Protein AF-A0A8D8I9P0-F1 (afdb_monomer)

Structure (mmCIF, N/CA/C/O backbone):
data_AF-A0A8D8I9P0-F1
#
_entry.id   AF-A0A8D8I9P0-F1
#
loop_
_atom_site.group_PDB
_atom_site.id
_atom_site.type_symbol
_atom_site.label_atom_id
_atom_site.label_alt_id
_atom_site.label_comp_id
_atom_site.label_asym_id
_atom_site.label_entity_id
_atom_site.label_seq_id
_atom_site.pdbx_PDB_ins_code
_atom_site.Cartn_x
_atom_site.Cartn_y
_atom_site.Cartn_z
_atom_site.occupancy
_atom_site.B_iso_or_equiv
_atom_site.auth_seq_id
_atom_site.auth_comp_id
_atom_site.auth_asym_id
_atom_site.auth_atom_id
_atom_site.pdbx_PDB_model_num
ATOM 1 N N . MET A 1 1 ? 37.262 -25.594 -82.444 1.00 41.00 1 MET A N 1
ATOM 2 C CA . MET A 1 1 ? 36.959 -24.166 -82.203 1.00 41.00 1 MET A CA 1
ATOM 3 C C . MET A 1 1 ? 35.601 -24.079 -81.522 1.00 41.00 1 MET A C 1
ATOM 5 O O . MET A 1 1 ? 34.591 -24.275 -82.182 1.00 41.00 1 MET A O 1
ATOM 9 N N . ALA A 1 2 ? 35.575 -23.908 -80.198 1.00 40.94 2 ALA A N 1
ATOM 10 C CA . ALA A 1 2 ? 34.342 -23.867 -79.410 1.00 40.94 2 ALA A CA 1
ATOM 11 C C . ALA A 1 2 ? 34.027 -22.416 -79.014 1.00 40.94 2 ALA A C 1
ATOM 13 O O . ALA A 1 2 ? 34.882 -21.698 -78.500 1.00 40.94 2 ALA A O 1
ATOM 14 N N . SER A 1 3 ? 32.807 -21.989 -79.330 1.00 43.25 3 SER A N 1
ATOM 15 C CA . SER A 1 3 ? 32.329 -20.606 -79.298 1.00 43.25 3 SER A CA 1
ATOM 16 C C . SER A 1 3 ? 32.133 -20.073 -77.869 1.00 43.25 3 SER A C 1
ATOM 18 O O . SER A 1 3 ? 31.431 -20.678 -77.057 1.00 43.25 3 SER A O 1
ATOM 20 N N . LYS A 1 4 ? 32.741 -18.917 -77.567 1.00 45.78 4 LYS A N 1
ATOM 21 C CA . LYS A 1 4 ? 32.579 -18.149 -76.318 1.00 45.78 4 LYS A CA 1
ATOM 22 C C . LYS A 1 4 ? 31.192 -17.485 -76.310 1.00 45.78 4 LYS A C 1
ATOM 24 O O . LYS A 1 4 ? 30.931 -16.604 -77.126 1.00 45.78 4 LYS A O 1
ATOM 29 N N . ARG A 1 5 ? 30.304 -17.861 -75.382 1.00 51.12 5 ARG A N 1
ATOM 30 C CA . ARG A 1 5 ? 29.016 -17.166 -75.176 1.00 51.12 5 ARG A CA 1
ATOM 31 C C . ARG A 1 5 ? 29.242 -15.828 -74.453 1.00 51.12 5 ARG A C 1
ATOM 33 O O . ARG A 1 5 ? 29.923 -15.787 -73.432 1.00 51.12 5 ARG A O 1
ATOM 40 N N . LYS A 1 6 ? 28.679 -14.741 -74.998 1.00 53.22 6 LYS A N 1
ATOM 41 C CA . LYS A 1 6 ? 28.676 -13.387 -74.410 1.00 53.22 6 LYS A CA 1
ATOM 42 C C . LYS A 1 6 ? 27.717 -13.312 -73.205 1.00 53.22 6 LYS A C 1
ATOM 44 O O . LYS A 1 6 ? 26.631 -13.884 -73.290 1.00 53.22 6 LYS A O 1
ATOM 49 N N . PRO A 1 7 ? 28.058 -12.587 -72.125 1.00 54.19 7 PRO A N 1
ATOM 50 C CA . PRO A 1 7 ? 27.133 -12.330 -71.026 1.00 54.19 7 PRO A CA 1
ATOM 51 C C . PRO A 1 7 ? 26.066 -11.293 -71.412 1.00 54.19 7 PRO A C 1
ATOM 53 O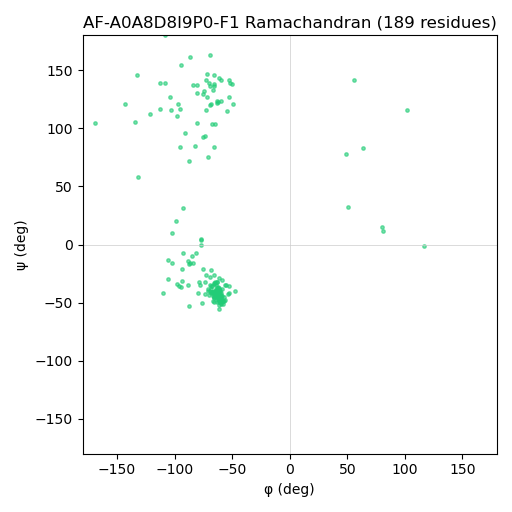 O . PRO A 1 7 ? 26.372 -10.227 -71.946 1.00 54.19 7 PRO A O 1
ATOM 56 N N . ILE A 1 8 ? 24.809 -11.629 -71.115 1.00 52.66 8 ILE A N 1
ATOM 57 C CA . ILE A 1 8 ? 23.610 -10.797 -71.265 1.00 52.66 8 ILE A CA 1
ATOM 58 C C . ILE A 1 8 ? 23.343 -10.143 -69.907 1.00 52.66 8 ILE A C 1
ATOM 60 O O . ILE A 1 8 ? 22.597 -10.690 -69.105 1.00 52.66 8 ILE A O 1
ATOM 64 N N . HIS A 1 9 ? 24.001 -9.021 -69.609 1.00 47.12 9 HIS A N 1
ATOM 65 C CA . HIS A 1 9 ? 23.440 -7.988 -68.730 1.00 47.12 9 HIS A CA 1
ATOM 66 C C . HIS A 1 9 ? 24.304 -6.722 -68.790 1.00 47.12 9 HIS A C 1
ATOM 68 O O . HIS A 1 9 ? 25.374 -6.646 -68.190 1.00 47.12 9 HIS A O 1
ATOM 74 N N . THR A 1 10 ? 23.821 -5.703 -69.491 1.00 41.91 10 THR A N 1
ATOM 75 C CA . THR A 1 10 ? 24.328 -4.332 -69.385 1.00 41.91 10 THR A CA 1
ATOM 76 C C . THR A 1 10 ? 23.377 -3.605 -68.440 1.00 41.91 10 THR A C 1
ATOM 78 O O . THR A 1 10 ? 22.210 -3.436 -68.773 1.00 41.91 10 THR A O 1
ATOM 81 N N . GLN A 1 11 ? 23.819 -3.254 -67.229 1.00 47.12 11 GLN A N 1
ATOM 82 C CA . GLN A 1 11 ? 23.067 -2.344 -66.355 1.00 47.12 11 GLN A CA 1
ATOM 83 C C . GLN A 1 11 ? 23.595 -0.920 -66.548 1.00 47.12 11 GLN A C 1
ATOM 85 O O . GLN A 1 11 ? 24.767 -0.685 -66.247 1.00 47.12 11 GLN A O 1
ATOM 90 N N . PRO A 1 12 ? 22.778 0.028 -67.034 1.00 43.75 12 PRO A N 1
ATOM 91 C CA . PRO A 1 12 ? 23.095 1.442 -66.950 1.00 43.75 12 PRO A CA 1
ATOM 92 C C . PRO A 1 12 ? 22.657 1.981 -65.575 1.00 43.75 12 PRO A C 1
ATOM 94 O O . PRO A 1 12 ? 21.571 1.670 -65.099 1.00 43.75 12 PRO A O 1
ATOM 97 N N . ASN A 1 13 ? 23.503 2.809 -64.958 1.00 44.22 13 ASN A N 1
ATOM 98 C CA . ASN A 1 13 ? 23.244 3.589 -63.738 1.00 44.22 13 ASN A CA 1
ATOM 99 C C . ASN A 1 13 ? 22.961 2.813 -62.438 1.00 44.22 13 ASN A C 1
ATOM 101 O O . ASN A 1 13 ? 21.831 2.722 -61.964 1.00 44.22 13 ASN A O 1
ATOM 105 N N . ALA A 1 14 ? 24.031 2.381 -61.766 1.00 42.38 14 ALA A N 1
ATOM 106 C CA . ALA A 1 14 ? 23.978 2.056 -60.343 1.00 42.38 14 ALA A CA 1
ATOM 107 C C . ALA A 1 14 ? 24.080 3.343 -59.498 1.00 42.38 14 ALA A C 1
ATOM 109 O O . ALA A 1 14 ? 25.156 3.916 -59.341 1.00 42.38 14 ALA A O 1
ATOM 110 N N . SER A 1 15 ? 22.956 3.790 -58.937 1.00 50.47 15 SER A N 1
ATOM 111 C CA . SER A 1 15 ? 22.908 4.739 -57.817 1.00 50.47 15 SER A CA 1
ATOM 112 C C . SER A 1 15 ? 23.607 4.150 -56.577 1.00 50.47 15 SER A C 1
ATOM 114 O O . SER A 1 15 ? 23.483 2.941 -56.338 1.00 50.47 15 SER A O 1
ATOM 116 N N . PRO A 1 16 ? 24.322 4.950 -55.763 1.00 47.09 16 PRO A N 1
ATOM 117 C CA . PRO A 1 16 ? 25.101 4.423 -54.651 1.00 47.09 16 PRO A CA 1
ATOM 118 C C . PRO A 1 16 ? 24.158 3.895 -53.565 1.00 47.09 16 PRO A C 1
ATOM 120 O O . PRO A 1 16 ? 23.325 4.621 -53.027 1.00 47.09 16 PRO A O 1
ATOM 123 N N . ARG A 1 17 ? 24.271 2.600 -53.254 1.00 49.03 17 ARG A N 1
ATOM 124 C CA . ARG A 1 17 ? 23.554 1.983 -52.132 1.00 49.03 17 ARG A CA 1
ATOM 125 C C . ARG A 1 17 ? 24.078 2.586 -50.820 1.00 49.03 17 ARG A C 1
ATOM 127 O O . ARG A 1 17 ? 25.297 2.714 -50.686 1.00 49.03 17 ARG A O 1
ATOM 134 N N . PRO A 1 18 ? 23.215 2.930 -49.849 1.00 49.31 18 PRO A N 1
ATOM 135 C CA . PRO A 1 18 ? 23.671 3.448 -48.567 1.00 49.31 18 PRO A CA 1
ATOM 136 C C . PRO A 1 18 ? 24.490 2.374 -47.845 1.00 49.31 18 PRO A C 1
ATOM 138 O O . PRO A 1 18 ? 24.035 1.249 -47.633 1.00 49.31 18 PRO A O 1
ATOM 141 N N . ASN A 1 19 ? 25.724 2.736 -47.502 1.00 50.91 19 ASN A N 1
ATOM 142 C CA . ASN A 1 19 ? 26.636 1.922 -46.714 1.00 50.91 19 ASN A CA 1
ATOM 143 C C . ASN A 1 19 ? 26.046 1.752 -45.305 1.00 50.91 19 ASN A C 1
ATOM 145 O O . ASN A 1 19 ? 26.055 2.688 -44.505 1.00 50.91 19 ASN A O 1
ATOM 149 N N . MET A 1 20 ? 25.474 0.584 -45.009 1.00 52.34 20 MET A N 1
ATOM 150 C CA . MET A 1 20 ? 24.969 0.286 -43.671 1.00 52.34 20 MET A CA 1
ATOM 151 C C . MET A 1 20 ? 26.152 -0.012 -42.742 1.00 52.34 20 MET A C 1
ATOM 153 O O . MET A 1 20 ? 26.606 -1.150 -42.635 1.00 52.34 20 MET A O 1
ATOM 157 N N . ASN A 1 21 ? 26.647 1.029 -42.066 1.00 51.25 21 ASN A N 1
ATOM 158 C CA . ASN A 1 21 ? 27.639 0.935 -40.993 1.00 51.25 21 ASN A CA 1
ATOM 159 C C . ASN A 1 21 ? 27.041 0.206 -39.776 1.00 51.25 21 ASN A C 1
ATOM 161 O O . ASN A 1 21 ? 26.587 0.828 -38.819 1.00 51.25 21 ASN A O 1
ATOM 165 N N . PHE A 1 22 ? 27.061 -1.127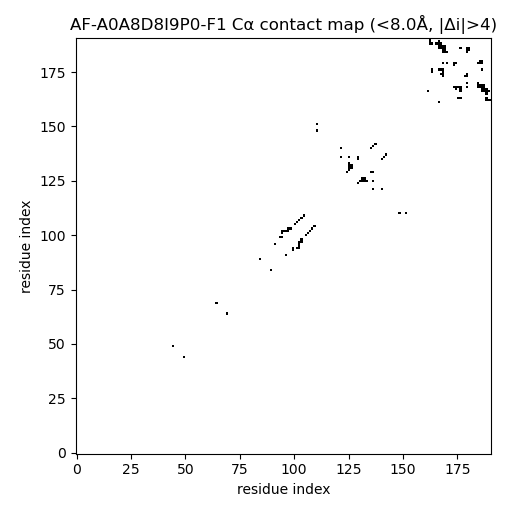 -39.793 1.00 56.97 22 PHE A N 1
ATOM 166 C CA . PHE A 1 22 ? 26.635 -1.964 -38.662 1.00 56.97 22 PHE A CA 1
ATOM 167 C C . PHE A 1 22 ? 27.665 -2.053 -37.518 1.00 56.97 22 PHE A C 1
ATOM 169 O O . PHE A 1 22 ? 27.448 -2.781 -36.551 1.00 56.97 22 PHE A O 1
ATOM 176 N N . ARG A 1 23 ? 28.778 -1.311 -37.586 1.00 52.50 23 ARG A N 1
ATOM 177 C CA . ARG A 1 23 ? 29.755 -1.192 -36.494 1.00 52.50 23 ARG A CA 1
ATOM 178 C C . ARG A 1 23 ? 30.317 0.229 -36.416 1.00 52.50 23 ARG A C 1
ATOM 180 O O . ARG A 1 23 ? 30.925 0.675 -37.388 1.00 52.50 23 ARG A O 1
ATOM 187 N N . PRO A 1 24 ? 30.170 0.935 -35.283 1.00 45.03 24 PRO A N 1
ATOM 188 C CA . PRO A 1 24 ? 30.911 2.164 -35.048 1.00 45.03 24 PRO A CA 1
ATOM 189 C C . PRO A 1 24 ? 32.401 1.831 -34.867 1.00 45.03 24 PRO A C 1
ATOM 191 O O . PRO A 1 24 ? 32.752 1.059 -33.981 1.00 45.03 24 PRO A O 1
ATOM 194 N N . GLY A 1 25 ? 33.247 2.402 -35.729 1.00 54.47 25 GLY A N 1
ATOM 195 C CA . GLY A 1 25 ? 34.659 2.723 -35.481 1.00 54.47 25 GLY A CA 1
ATOM 196 C C . GLY A 1 25 ? 35.553 1.634 -34.882 1.00 54.47 25 GLY A C 1
ATOM 197 O O . GLY A 1 25 ? 35.923 1.724 -33.717 1.00 54.47 25 GLY A O 1
ATOM 198 N N . MET A 1 26 ? 35.995 0.677 -35.701 1.00 48.19 26 MET A N 1
ATOM 199 C CA . MET A 1 26 ? 37.228 -0.071 -35.435 1.00 48.19 26 MET A CA 1
ATOM 200 C C . MET A 1 26 ? 38.230 0.316 -36.525 1.00 48.19 26 MET A C 1
ATOM 202 O O . MET A 1 26 ? 37.970 0.111 -37.707 1.00 48.19 26 MET A O 1
ATOM 206 N N . ASN A 1 27 ? 39.334 0.943 -36.132 1.00 48.47 27 ASN A N 1
ATOM 207 C CA . ASN A 1 27 ? 40.347 1.474 -37.041 1.00 48.47 27 ASN A CA 1
ATOM 208 C C . ASN A 1 27 ? 41.063 0.309 -37.750 1.00 48.47 27 ASN A C 1
ATOM 210 O O . ASN A 1 27 ? 41.888 -0.385 -37.160 1.00 48.47 27 ASN A O 1
ATOM 214 N N . ASP A 1 28 ? 40.714 0.087 -39.017 1.00 52.94 28 ASP A N 1
ATOM 215 C CA . ASP A 1 28 ? 41.026 -1.124 -39.794 1.00 52.94 28 ASP A CA 1
ATOM 216 C C . ASP A 1 28 ? 42.484 -1.205 -40.304 1.00 52.94 28 ASP A C 1
ATOM 218 O O . ASP A 1 28 ? 42.861 -2.131 -41.021 1.00 52.94 28 ASP A O 1
ATOM 222 N N . THR A 1 29 ? 43.343 -0.248 -39.939 1.00 50.59 29 THR A N 1
ATOM 223 C CA . THR A 1 29 ? 44.758 -0.232 -40.351 1.00 50.59 29 THR A CA 1
ATOM 224 C C . THR A 1 29 ? 45.680 -1.013 -39.415 1.00 50.59 29 THR A C 1
ATOM 226 O O . THR A 1 29 ? 46.764 -1.404 -39.841 1.00 50.59 29 THR A O 1
ATOM 229 N N . THR A 1 30 ? 45.250 -1.330 -38.189 1.00 50.38 30 THR A N 1
ATOM 230 C CA . THR A 1 30 ? 46.060 -2.106 -37.225 1.00 50.38 30 THR A CA 1
ATOM 231 C C . THR A 1 30 ? 45.627 -3.572 -37.113 1.00 50.38 30 THR A C 1
ATOM 233 O O . THR A 1 30 ? 46.384 -4.401 -36.621 1.00 50.38 30 THR A O 1
ATOM 236 N N . ALA A 1 31 ? 44.431 -3.930 -37.594 1.00 50.25 31 ALA A N 1
ATOM 237 C CA . ALA A 1 31 ? 43.855 -5.265 -37.393 1.00 50.25 31 ALA A CA 1
ATOM 238 C C . ALA A 1 31 ? 44.328 -6.322 -38.410 1.00 50.25 31 ALA A C 1
ATOM 240 O O . ALA A 1 31 ? 44.145 -7.519 -38.190 1.00 50.25 31 ALA A O 1
ATOM 241 N N . ARG A 1 32 ? 44.930 -5.909 -39.534 1.00 51.09 32 ARG A N 1
ATOM 242 C CA . ARG A 1 32 ? 45.250 -6.825 -40.643 1.00 51.09 32 ARG A CA 1
ATOM 243 C C . ARG A 1 32 ? 46.661 -7.435 -40.582 1.00 51.09 32 ARG A C 1
ATOM 245 O O . ARG A 1 32 ? 46.953 -8.329 -41.371 1.00 51.09 32 ARG A O 1
ATOM 252 N N . ALA A 1 33 ? 47.521 -6.995 -39.660 1.00 51.56 33 ALA A N 1
ATOM 253 C CA . ALA A 1 33 ? 48.912 -7.460 -39.581 1.00 51.56 33 ALA A CA 1
ATOM 254 C C . ALA A 1 33 ? 49.127 -8.724 -38.717 1.00 51.56 33 ALA A C 1
ATOM 256 O O . ALA A 1 33 ? 50.152 -9.379 -38.864 1.00 51.56 33 ALA A O 1
ATOM 257 N N . GLU A 1 34 ? 48.156 -9.134 -37.893 1.00 50.03 34 GLU A N 1
ATOM 258 C CA . GLU A 1 34 ? 48.260 -10.334 -37.042 1.00 50.03 34 GLU A CA 1
ATOM 259 C C . GLU A 1 34 ? 47.016 -11.229 -37.155 1.00 50.03 34 GLU A C 1
ATOM 261 O O . GLU A 1 34 ? 46.329 -11.546 -36.189 1.00 50.03 34 GLU A O 1
ATOM 266 N N . ALA A 1 35 ? 46.702 -11.685 -38.366 1.00 55.50 35 ALA A N 1
ATOM 267 C CA . ALA A 1 35 ? 45.715 -12.748 -38.551 1.00 55.50 35 ALA A CA 1
ATOM 268 C C . ALA A 1 35 ? 46.387 -14.132 -38.448 1.00 55.50 35 ALA A C 1
ATOM 270 O O . ALA A 1 35 ? 46.534 -14.845 -39.442 1.00 55.50 35 ALA A O 1
ATOM 271 N N . LYS A 1 36 ? 46.790 -14.525 -37.233 1.00 53.22 36 LYS A N 1
ATOM 272 C CA . LYS A 1 36 ? 47.126 -15.917 -36.888 1.00 53.22 36 LYS A CA 1
ATOM 273 C C . LYS A 1 36 ? 46.470 -16.287 -35.552 1.00 53.22 36 LYS A C 1
ATOM 275 O O . LYS A 1 36 ? 46.953 -15.909 -34.499 1.00 53.22 36 LYS A O 1
ATOM 280 N N . GLY A 1 37 ? 45.401 -17.085 -35.617 1.00 61.69 37 GLY A N 1
ATOM 281 C CA . GLY A 1 37 ? 44.901 -17.865 -34.477 1.00 61.69 37 GLY A CA 1
ATOM 282 C C . GLY A 1 37 ? 43.675 -17.303 -33.748 1.00 61.69 37 GLY A C 1
ATOM 283 O O . GLY A 1 37 ? 43.751 -16.282 -33.085 1.00 61.69 37 GLY A O 1
ATOM 284 N N . THR A 1 38 ? 42.578 -18.072 -33.821 1.00 62.59 38 THR A N 1
ATOM 285 C CA . THR A 1 38 ? 41.336 -18.032 -33.011 1.00 62.59 38 THR A CA 1
ATOM 286 C C . THR A 1 38 ? 40.548 -16.715 -32.942 1.00 62.59 38 THR A C 1
ATOM 288 O O . THR A 1 38 ? 41.079 -15.616 -32.901 1.00 62.59 38 THR A O 1
ATOM 291 N N . ARG A 1 39 ? 39.212 -16.833 -32.954 1.00 66.50 39 ARG A N 1
ATOM 292 C CA . ARG A 1 39 ? 38.289 -15.691 -32.835 1.00 66.50 39 ARG A CA 1
ATOM 293 C C . ARG A 1 39 ? 38.651 -14.864 -31.588 1.00 66.50 39 ARG A C 1
ATOM 295 O O . ARG A 1 39 ? 38.958 -15.490 -30.574 1.00 66.50 39 ARG A O 1
ATOM 302 N N . PRO A 1 40 ? 38.573 -13.517 -31.629 1.00 64.69 40 PRO A N 1
ATOM 303 C CA . PRO A 1 40 ? 38.817 -12.683 -30.456 1.00 64.69 40 PRO A CA 1
ATOM 304 C C . PRO A 1 40 ? 38.007 -13.219 -29.274 1.00 64.69 40 PRO A C 1
ATOM 306 O O . PRO A 1 40 ? 36.786 -13.365 -29.379 1.00 64.69 40 PRO A O 1
ATOM 309 N N . THR A 1 41 ? 38.683 -13.584 -28.185 1.00 63.47 41 THR A N 1
ATOM 310 C CA . THR A 1 41 ? 38.021 -14.016 -26.953 1.00 63.47 41 THR A CA 1
ATOM 311 C C . THR A 1 41 ? 37.138 -12.881 -26.450 1.00 63.47 41 THR A C 1
ATOM 313 O O . THR A 1 41 ? 37.517 -11.714 -26.561 1.00 63.47 41 THR A O 1
ATOM 316 N N . ALA A 1 42 ? 35.956 -13.211 -25.920 1.00 67.44 42 ALA A N 1
ATOM 317 C CA . ALA A 1 42 ? 35.085 -12.215 -25.305 1.00 67.44 42 ALA A CA 1
ATOM 318 C C . ALA A 1 42 ? 35.890 -11.380 -24.296 1.00 67.44 42 ALA A C 1
ATOM 320 O O . ALA A 1 42 ? 36.721 -11.926 -23.566 1.00 67.44 42 ALA A O 1
ATOM 321 N N . THR A 1 43 ? 35.674 -10.062 -24.287 1.00 72.88 43 THR A N 1
ATOM 322 C CA . THR A 1 43 ? 36.292 -9.168 -23.301 1.00 72.88 43 THR A CA 1
ATOM 323 C C . THR A 1 43 ? 36.029 -9.719 -21.900 1.00 72.88 43 THR A C 1
ATOM 325 O O . THR A 1 43 ? 34.916 -10.200 -21.666 1.00 72.88 43 THR A O 1
ATOM 328 N N . PRO A 1 44 ? 37.008 -9.685 -20.977 1.00 74.19 44 PRO A N 1
ATOM 329 C CA . PRO A 1 44 ? 36.829 -10.246 -19.644 1.00 74.19 44 PRO A CA 1
ATOM 330 C C . PRO A 1 44 ? 35.591 -9.621 -18.998 1.00 74.19 44 PRO A C 1
ATOM 332 O O . PRO A 1 44 ? 35.550 -8.411 -18.778 1.00 74.19 44 PRO A O 1
ATOM 335 N N . THR A 1 45 ? 34.566 -10.441 -18.748 1.00 75.19 45 THR A N 1
ATOM 336 C CA . THR A 1 45 ? 33.329 -9.994 -18.100 1.00 75.19 45 THR A CA 1
ATOM 337 C C . THR A 1 45 ? 33.678 -9.434 -16.735 1.00 75.19 45 THR A C 1
ATOM 339 O O . THR A 1 45 ? 34.306 -10.115 -15.917 1.00 75.19 45 THR A O 1
ATOM 342 N N . SER A 1 46 ? 33.291 -8.186 -16.495 1.00 86.44 46 SER A N 1
ATOM 343 C CA . SER A 1 46 ? 33.604 -7.511 -15.241 1.00 86.44 46 SER A CA 1
ATOM 344 C C . SER A 1 46 ? 32.877 -8.196 -14.082 1.00 86.44 46 SER A C 1
ATOM 346 O O . SER A 1 46 ? 31.730 -8.619 -14.224 1.00 86.44 46 SER A O 1
ATOM 348 N N . ILE A 1 47 ? 33.492 -8.247 -12.895 1.00 88.00 47 ILE A N 1
ATOM 349 C CA . ILE A 1 47 ? 32.857 -8.787 -11.674 1.00 88.00 47 ILE A CA 1
ATOM 350 C C . ILE A 1 47 ? 31.497 -8.111 -11.426 1.00 88.00 47 ILE A C 1
ATOM 352 O O . ILE A 1 47 ? 30.537 -8.761 -11.015 1.00 88.00 47 ILE A O 1
ATOM 356 N N . ARG A 1 48 ? 31.386 -6.813 -11.747 1.00 85.19 48 ARG A N 1
ATOM 357 C CA . ARG A 1 48 ? 30.125 -6.063 -11.658 1.00 85.19 48 ARG A CA 1
ATOM 358 C C . ARG A 1 48 ? 29.045 -6.617 -12.588 1.00 85.19 48 ARG A C 1
ATOM 360 O O . ARG A 1 48 ? 27.898 -6.699 -12.170 1.00 85.19 48 ARG A O 1
ATOM 367 N N . GLU A 1 49 ? 29.400 -7.015 -13.807 1.00 85.94 49 GLU A N 1
ATOM 368 C CA . GLU A 1 49 ? 28.461 -7.577 -14.789 1.00 85.94 49 GLU A CA 1
ATOM 369 C C . GLU A 1 49 ? 27.991 -8.975 -14.383 1.00 85.94 49 GLU A C 1
ATOM 371 O O . GLU A 1 49 ? 26.816 -9.305 -14.525 1.00 85.94 49 GLU A O 1
ATOM 376 N N . VAL A 1 50 ? 28.881 -9.789 -13.816 1.00 89.12 50 VAL A N 1
ATOM 377 C CA . VAL A 1 50 ? 28.508 -11.114 -13.301 1.00 89.12 50 VAL A CA 1
ATOM 378 C C . VAL A 1 50 ? 27.531 -10.979 -12.129 1.00 89.12 50 VAL A C 1
ATOM 380 O O . VAL A 1 50 ? 26.501 -11.655 -12.101 1.00 89.12 50 VAL A O 1
ATOM 383 N N . LEU A 1 51 ? 27.807 -10.067 -11.192 1.00 89.50 51 LEU A N 1
ATOM 384 C CA . LEU A 1 51 ? 26.923 -9.807 -10.053 1.00 89.50 51 LEU A CA 1
ATOM 385 C C . LEU A 1 51 ? 25.558 -9.266 -10.494 1.00 89.50 51 LEU A C 1
ATOM 387 O O . LEU A 1 51 ? 24.533 -9.735 -9.997 1.00 89.50 51 LEU A O 1
ATOM 391 N N . THR A 1 52 ? 25.507 -8.325 -11.442 1.00 89.44 52 THR A N 1
ATOM 392 C CA . THR A 1 52 ? 24.224 -7.808 -11.944 1.00 89.44 52 THR A CA 1
ATOM 393 C C . THR A 1 52 ? 23.427 -8.886 -12.670 1.00 89.44 52 THR A C 1
ATOM 395 O O . THR A 1 52 ? 22.225 -9.002 -12.432 1.00 89.44 52 THR A O 1
ATOM 398 N N . MET A 1 53 ? 24.070 -9.730 -13.481 1.00 88.75 53 MET A N 1
ATOM 399 C CA . MET A 1 53 ? 23.405 -10.860 -14.139 1.00 88.75 53 MET A CA 1
ATOM 400 C C . MET A 1 53 ? 22.861 -11.877 -13.130 1.00 88.75 53 MET A C 1
ATOM 402 O O . MET A 1 53 ? 21.742 -12.367 -13.302 1.00 88.75 53 MET A O 1
ATOM 406 N N . MET A 1 54 ? 23.595 -12.147 -12.045 1.00 90.38 54 MET A N 1
ATOM 407 C CA . MET A 1 54 ? 23.130 -13.023 -10.966 1.00 90.38 54 MET A CA 1
ATOM 408 C C . MET A 1 54 ? 21.884 -12.452 -10.275 1.00 90.38 54 MET A C 1
ATOM 410 O O . MET A 1 54 ? 20.886 -13.158 -10.115 1.00 90.38 54 MET A O 1
ATOM 414 N N . VAL A 1 55 ? 21.901 -11.162 -9.924 1.00 92.75 55 VAL A N 1
ATOM 415 C CA . VAL A 1 55 ? 20.751 -10.479 -9.306 1.00 92.75 55 VAL A CA 1
ATOM 416 C C . VAL A 1 55 ? 19.544 -10.483 -10.244 1.00 92.75 55 VAL A C 1
ATOM 418 O O . VAL A 1 55 ? 18.444 -10.846 -9.828 1.00 92.75 55 VAL A O 1
ATOM 421 N N . LEU A 1 56 ? 19.734 -10.151 -11.524 1.00 89.81 56 LEU A N 1
ATOM 422 C CA . LEU A 1 56 ? 18.659 -10.168 -12.519 1.00 89.81 56 LEU A CA 1
ATOM 423 C C . LEU A 1 56 ? 18.068 -11.567 -12.703 1.00 89.81 56 LEU A C 1
ATOM 425 O O . LEU A 1 56 ? 16.853 -11.694 -12.850 1.00 89.81 56 LEU A O 1
ATOM 429 N N . HIS A 1 57 ? 18.892 -12.616 -12.653 1.00 89.31 57 HIS A N 1
ATOM 430 C CA . HIS A 1 57 ? 18.418 -13.994 -12.729 1.00 89.31 57 HIS A CA 1
ATOM 431 C C . HIS A 1 57 ? 17.512 -14.349 -11.543 1.00 89.31 57 HIS A C 1
ATOM 433 O O . HIS A 1 57 ? 16.425 -14.898 -11.741 1.00 89.31 57 HIS A O 1
ATOM 439 N N . VAL A 1 58 ? 17.913 -13.983 -10.322 1.00 89.38 58 VAL A N 1
ATOM 440 C CA . VAL A 1 58 ? 17.103 -14.201 -9.112 1.00 89.38 58 VAL A CA 1
ATOM 441 C C . VAL A 1 58 ? 15.798 -13.408 -9.181 1.00 89.38 58 VAL A C 1
ATOM 443 O O . VAL A 1 58 ? 14.723 -13.985 -9.021 1.00 89.38 58 VAL A O 1
ATOM 446 N N . CYS A 1 59 ? 15.865 -12.11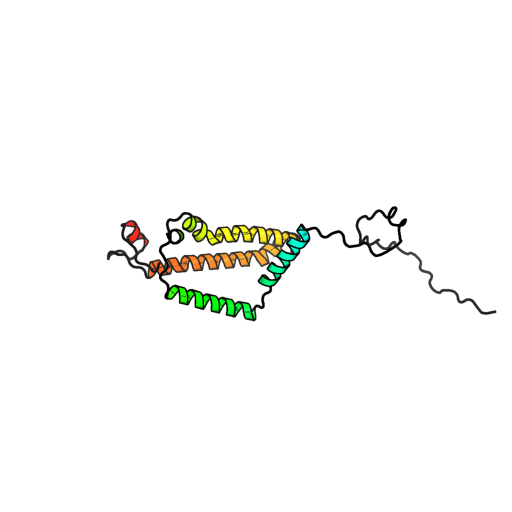5 -9.506 1.00 87.62 59 CYS A N 1
ATOM 447 C CA . CYS A 1 59 ? 14.681 -11.270 -9.664 1.00 87.62 59 CYS A CA 1
ATOM 448 C C . CYS A 1 59 ? 13.723 -11.829 -10.722 1.00 87.62 59 CYS A C 1
ATOM 450 O O . CYS A 1 59 ? 12.522 -11.927 -10.475 1.00 87.62 59 CYS A O 1
ATOM 452 N N . LYS A 1 60 ? 14.243 -12.262 -11.878 1.00 87.19 60 LYS A N 1
ATOM 453 C CA . LYS A 1 60 ? 13.446 -12.891 -12.937 1.00 87.19 60 LYS A CA 1
ATOM 454 C C . LYS A 1 60 ? 12.765 -14.159 -12.421 1.00 87.19 60 LYS A C 1
ATOM 456 O O . LYS A 1 60 ? 11.571 -14.336 -12.639 1.00 87.19 60 LYS A O 1
ATOM 461 N N . LYS A 1 61 ? 13.484 -15.017 -11.701 1.00 85.81 61 LYS A N 1
ATOM 462 C CA . LYS A 1 61 ? 12.926 -16.259 -11.152 1.00 85.81 61 LYS A CA 1
ATOM 463 C C . LYS A 1 61 ? 11.799 -16.004 -10.143 1.00 85.81 61 LYS A C 1
ATOM 465 O O . LYS A 1 61 ? 10.821 -16.741 -10.139 1.00 85.81 61 LYS A O 1
ATOM 470 N N . ILE A 1 62 ? 11.912 -14.952 -9.331 1.00 84.12 62 ILE A N 1
ATOM 471 C CA . ILE A 1 62 ? 10.874 -14.556 -8.366 1.00 84.12 62 ILE A CA 1
ATOM 472 C C . ILE A 1 62 ? 9.664 -13.924 -9.077 1.00 84.12 62 ILE A C 1
ATOM 474 O O . ILE A 1 62 ? 8.518 -14.225 -8.743 1.00 84.12 62 ILE A O 1
ATOM 478 N N . ILE A 1 63 ? 9.899 -13.054 -10.065 1.00 82.50 63 ILE A N 1
ATOM 479 C CA . ILE A 1 63 ? 8.834 -12.330 -10.778 1.00 82.50 63 ILE A CA 1
ATOM 480 C C . ILE A 1 63 ? 8.019 -13.269 -11.676 1.00 82.50 63 ILE A C 1
ATOM 482 O O . ILE A 1 63 ? 6.790 -13.188 -11.677 1.00 82.50 63 ILE A O 1
ATOM 486 N N . PHE A 1 64 ? 8.686 -14.162 -12.413 1.00 80.25 64 PHE A N 1
ATOM 487 C CA . PHE A 1 64 ? 8.075 -15.066 -13.396 1.00 80.25 64 PHE A CA 1
ATOM 488 C C . PHE A 1 64 ? 7.701 -16.437 -12.814 1.00 80.25 64 PHE A C 1
ATOM 490 O O . PHE A 1 64 ? 7.734 -17.443 -13.516 1.00 80.25 64 PHE A O 1
ATOM 497 N N . PHE A 1 65 ? 7.348 -16.490 -11.533 1.00 82.00 65 PHE A N 1
ATOM 498 C CA . PHE A 1 65 ? 6.779 -17.694 -10.939 1.00 82.00 65 PHE A CA 1
ATOM 499 C C . PHE A 1 65 ? 5.373 -17.956 -11.500 1.00 82.00 65 PHE A C 1
ATOM 501 O O . PHE A 1 65 ? 4.575 -17.019 -11.619 1.00 82.00 65 PHE A O 1
ATOM 508 N N . ASP A 1 66 ? 5.068 -19.214 -11.837 1.00 86.94 66 ASP A N 1
ATOM 509 C CA . ASP A 1 66 ? 3.807 -19.586 -12.482 1.00 86.94 66 ASP A CA 1
ATOM 510 C C . ASP A 1 66 ? 2.595 -19.076 -11.703 1.00 86.94 66 ASP A C 1
ATOM 512 O O . ASP A 1 66 ? 2.425 -19.334 -10.508 1.00 86.94 66 ASP A O 1
ATOM 516 N N . THR A 1 67 ? 1.715 -18.357 -12.404 1.00 87.50 67 THR A N 1
ATOM 517 C CA . THR A 1 67 ? 0.577 -17.673 -11.767 1.00 87.50 67 THR A CA 1
ATOM 518 C C . THR A 1 67 ? -0.392 -18.674 -11.133 1.00 87.50 67 THR A C 1
ATOM 520 O O . THR A 1 67 ? -0.905 -18.422 -10.045 1.00 87.50 67 THR A O 1
ATOM 523 N N . ASN A 1 68 ? -0.558 -19.847 -11.754 1.00 88.38 68 ASN A N 1
ATOM 524 C CA . ASN A 1 68 ? -1.401 -20.930 -11.245 1.00 88.38 68 ASN A CA 1
ATOM 525 C C . ASN A 1 68 ? -0.943 -21.465 -9.880 1.00 88.38 68 ASN A C 1
ATOM 527 O O . ASN A 1 68 ? -1.779 -21.910 -9.105 1.00 88.38 68 ASN A O 1
ATOM 531 N N . LEU A 1 69 ? 0.356 -21.399 -9.566 1.00 87.44 69 LEU A N 1
ATOM 532 C CA . LEU A 1 69 ? 0.897 -21.805 -8.264 1.00 87.44 69 LEU A CA 1
ATOM 533 C C . LEU A 1 69 ? 1.011 -20.616 -7.299 1.00 87.44 69 LEU A C 1
ATOM 535 O O . LEU A 1 69 ? 0.827 -20.759 -6.092 1.00 87.44 69 LEU A O 1
ATOM 539 N N . LYS A 1 70 ? 1.262 -19.419 -7.835 1.00 88.69 70 LYS A N 1
ATOM 540 C CA . LYS A 1 70 ? 1.368 -18.167 -7.079 1.00 88.69 70 LYS A CA 1
ATOM 541 C C . LYS A 1 70 ? 0.088 -17.831 -6.314 1.00 88.69 70 LYS A C 1
ATOM 543 O O . LYS A 1 70 ? 0.150 -17.490 -5.138 1.00 88.69 70 LYS A O 1
ATOM 548 N N . VAL A 1 71 ? -1.063 -17.934 -6.980 1.00 91.19 71 VAL A N 1
ATOM 549 C CA . VAL A 1 71 ? -2.371 -17.603 -6.396 1.00 91.19 71 VAL A CA 1
ATOM 550 C C . VAL A 1 71 ? -2.715 -18.492 -5.192 1.00 91.19 71 VAL A C 1
ATOM 552 O O . VAL A 1 71 ? -2.945 -17.932 -4.119 1.00 91.19 71 VAL A O 1
ATOM 555 N N . PRO A 1 72 ? -2.720 -19.839 -5.295 1.00 93.44 72 PRO A N 1
ATOM 556 C CA . PRO A 1 72 ? -3.038 -20.688 -4.151 1.00 93.44 72 PRO A CA 1
ATOM 557 C C . PRO A 1 72 ? -1.995 -20.573 -3.040 1.00 93.44 72 PRO A C 1
ATOM 559 O O . PRO A 1 72 ? -2.367 -20.622 -1.873 1.00 93.44 72 PRO A O 1
ATOM 562 N N . LEU A 1 73 ? -0.717 -20.355 -3.366 1.00 92.44 73 LEU A N 1
ATOM 563 C CA . LEU A 1 73 ? 0.313 -20.122 -2.354 1.00 92.44 73 LEU A CA 1
ATOM 564 C C . LEU A 1 73 ? 0.027 -18.848 -1.551 1.00 92.44 73 LEU A C 1
ATOM 566 O O . LEU A 1 73 ? 0.089 -18.879 -0.324 1.00 92.44 73 LEU A O 1
ATOM 570 N N . TYR A 1 74 ? -0.343 -17.749 -2.213 1.00 91.06 74 TYR A N 1
ATOM 571 C CA . TYR A 1 74 ? -0.708 -16.512 -1.521 1.00 91.06 74 TYR A CA 1
ATOM 572 C C . TYR A 1 74 ? -1.980 -16.658 -0.694 1.00 91.06 74 TYR A C 1
ATOM 574 O O . TYR A 1 74 ? -1.972 -16.281 0.476 1.00 91.06 74 TYR A O 1
ATOM 582 N N . LEU A 1 75 ? -3.034 -17.255 -1.250 1.00 94.38 75 LEU A N 1
ATOM 583 C CA . LEU A 1 75 ? -4.285 -17.477 -0.521 1.00 94.38 75 LEU A CA 1
ATOM 584 C C . LEU A 1 75 ? -4.096 -18.420 0.672 1.00 94.38 75 LEU A C 1
ATOM 586 O O . LEU A 1 75 ? -4.577 -18.123 1.761 1.00 94.38 75 LEU A O 1
ATOM 590 N N . GLY A 1 76 ? -3.350 -19.510 0.492 1.00 95.94 76 GLY A N 1
ATOM 591 C CA . GLY A 1 76 ? -3.005 -20.436 1.566 1.00 95.94 76 GLY A CA 1
ATOM 592 C C . GLY A 1 76 ? -2.192 -19.743 2.652 1.00 95.94 76 GLY A C 1
ATOM 593 O O . GLY A 1 76 ? -2.551 -19.817 3.822 1.00 95.94 76 GLY A O 1
ATOM 594 N N . SER A 1 77 ? -1.145 -19.000 2.276 1.00 93.00 77 SER A N 1
ATOM 595 C CA . SER A 1 77 ? -0.338 -18.251 3.247 1.00 93.00 77 SER A CA 1
ATOM 596 C C . SER A 1 77 ? -1.168 -17.229 4.027 1.00 93.00 77 SER A C 1
ATOM 598 O O . SER A 1 77 ? -1.035 -17.155 5.244 1.00 93.00 77 SER A O 1
ATOM 600 N N . LEU A 1 78 ? -2.075 -16.505 3.359 1.00 93.31 78 LEU A N 1
ATOM 601 C CA . LEU A 1 78 ? -2.980 -15.558 4.002 1.00 93.31 78 LEU A CA 1
ATOM 602 C C . LEU A 1 78 ? -3.893 -16.268 5.005 1.00 93.31 78 LEU A C 1
ATOM 604 O O . LEU A 1 78 ? -3.981 -15.836 6.147 1.00 93.31 78 LEU A O 1
ATOM 608 N N . PHE A 1 79 ? -4.509 -17.381 4.602 1.00 95.00 79 PHE A N 1
ATOM 609 C CA . PHE A 1 79 ? -5.370 -18.178 5.472 1.00 95.00 79 PHE A CA 1
ATOM 610 C C . PHE A 1 79 ? -4.630 -18.672 6.720 1.00 95.00 79 PHE A C 1
ATOM 612 O O . PHE A 1 79 ? -5.113 -18.484 7.833 1.00 95.00 79 PHE A O 1
ATOM 619 N N . PHE A 1 80 ? -3.437 -19.252 6.554 1.00 94.50 80 PHE A N 1
ATOM 620 C CA . PHE A 1 80 ? -2.646 -19.736 7.686 1.00 94.50 80 PHE A CA 1
ATOM 621 C C . PHE A 1 80 ? -2.203 -18.601 8.612 1.00 94.50 80 PHE A C 1
ATOM 623 O O . PHE A 1 80 ? -2.272 -18.759 9.827 1.00 94.50 80 PHE A O 1
ATOM 630 N N . VAL A 1 81 ? -1.780 -17.455 8.069 1.00 91.62 81 VAL A N 1
ATOM 631 C CA . VAL A 1 81 ? -1.381 -16.293 8.880 1.00 91.62 81 VAL A CA 1
ATOM 632 C C . VAL A 1 81 ? -2.570 -15.721 9.651 1.00 91.62 81 VAL A C 1
ATOM 634 O O . VAL A 1 81 ? -2.416 -15.414 10.831 1.00 91.62 81 VAL A O 1
ATOM 637 N N . SER A 1 82 ? -3.747 -15.619 9.029 1.00 89.31 82 SER A N 1
ATOM 638 C CA . SER A 1 82 ? -4.975 -15.200 9.715 1.00 89.31 82 SER A CA 1
ATOM 639 C C . SER A 1 82 ? -5.347 -16.163 10.838 1.00 89.31 82 SER A C 1
ATOM 641 O O . SER A 1 82 ? -5.588 -15.722 11.954 1.00 89.31 82 SER A O 1
ATOM 643 N N . LEU A 1 83 ? -5.289 -17.473 10.579 1.00 91.69 83 LEU A N 1
ATOM 644 C CA . LEU A 1 83 ? -5.581 -18.495 11.582 1.00 91.69 83 LEU A CA 1
ATOM 645 C C . LEU A 1 83 ? -4.612 -18.392 12.770 1.00 91.69 83 LEU A C 1
ATOM 647 O O . LEU A 1 83 ? -5.036 -18.396 13.918 1.00 91.69 83 LEU A O 1
ATOM 651 N N . ILE A 1 84 ? -3.313 -18.225 12.511 1.00 90.00 84 ILE A N 1
ATOM 652 C CA . ILE A 1 84 ? -2.314 -17.996 13.566 1.00 90.00 84 ILE A CA 1
ATOM 653 C C . ILE A 1 84 ? -2.623 -16.713 14.356 1.00 90.00 84 ILE A C 1
ATOM 655 O O . ILE A 1 84 ? -2.495 -16.716 15.580 1.00 90.00 84 ILE A O 1
ATOM 659 N N . GLY A 1 85 ? -3.033 -15.639 13.676 1.00 83.44 85 GLY A N 1
ATOM 660 C CA . GLY A 1 85 ? -3.413 -14.368 14.298 1.00 83.44 85 GLY A CA 1
ATOM 661 C C . GLY A 1 85 ? -4.629 -14.465 15.219 1.00 83.44 85 GLY A C 1
ATOM 662 O O . GLY A 1 85 ? -4.662 -13.788 16.242 1.00 83.44 85 GLY A O 1
ATOM 663 N N . ASP A 1 86 ? -5.580 -15.348 14.911 1.00 84.38 86 ASP A N 1
ATOM 664 C CA . ASP A 1 86 ? -6.763 -15.570 15.750 1.00 84.38 86 ASP A CA 1
ATOM 665 C C . ASP A 1 86 ? -6.431 -16.342 17.042 1.00 84.38 86 ASP A C 1
ATOM 667 O O . ASP A 1 86 ? -7.054 -16.115 18.081 1.00 84.38 86 ASP A O 1
ATOM 671 N N . PHE A 1 87 ? -5.443 -17.248 17.008 1.00 85.62 87 PHE A N 1
ATOM 672 C CA . PHE A 1 87 ? -5.071 -18.073 18.170 1.00 85.62 87 PHE A CA 1
ATOM 673 C C . PHE A 1 87 ? -3.931 -17.496 19.021 1.00 85.62 87 PHE A C 1
ATOM 675 O O . PHE A 1 87 ? -3.793 -17.886 20.184 1.00 85.62 87 PHE A O 1
ATOM 682 N N . LEU A 1 88 ? -3.105 -16.594 18.481 1.00 79.25 88 LEU A N 1
ATOM 683 C CA . LEU A 1 88 ? -1.990 -15.991 19.213 1.00 79.25 88 LEU A CA 1
ATOM 684 C C . LEU A 1 88 ? -2.324 -14.559 19.653 1.00 79.25 88 LEU A C 1
ATOM 686 O O . LEU A 1 88 ? -2.435 -13.675 18.804 1.00 79.25 88 LEU A O 1
ATOM 690 N N . PRO A 1 89 ? -2.404 -14.272 20.968 1.00 72.56 89 PRO A N 1
ATOM 691 C CA . PRO A 1 89 ? -2.557 -12.900 21.431 1.00 72.56 89 PRO A CA 1
ATOM 692 C C . PRO A 1 89 ? -1.321 -12.084 21.035 1.00 72.56 89 PRO A C 1
ATOM 694 O O . PRO A 1 89 ? -0.194 -12.415 21.414 1.00 72.56 89 PRO A O 1
ATOM 697 N N . TYR A 1 90 ? -1.524 -11.010 20.271 1.00 70.69 90 TYR A N 1
ATOM 698 C CA . TYR A 1 90 ? -0.428 -10.160 19.815 1.00 70.69 90 TYR A CA 1
ATOM 699 C C . TYR A 1 90 ? 0.299 -9.522 21.011 1.00 70.69 90 TYR A C 1
ATOM 701 O O . TYR A 1 90 ? -0.325 -8.827 21.823 1.00 70.69 90 TYR A O 1
ATOM 709 N N . PRO A 1 91 ? 1.623 -9.728 21.154 1.00 73.88 91 PRO A N 1
ATOM 710 C CA . PRO A 1 91 ? 2.361 -9.161 22.269 1.00 73.88 91 PRO A CA 1
ATOM 711 C C . PRO A 1 91 ? 2.392 -7.636 22.144 1.00 73.88 91 PRO A C 1
ATOM 713 O O . PRO A 1 91 ? 2.717 -7.091 21.085 1.00 73.88 91 PRO A O 1
ATOM 716 N N . LYS A 1 92 ? 2.103 -6.934 23.249 1.00 72.19 92 LYS A N 1
ATOM 717 C CA . LYS A 1 92 ? 2.166 -5.465 23.333 1.00 72.19 92 LYS A CA 1
ATOM 718 C C . LYS A 1 92 ? 3.618 -4.984 23.307 1.00 72.19 92 LYS A C 1
ATOM 720 O O . LYS A 1 92 ? 4.201 -4.627 24.327 1.00 72.19 92 LYS A O 1
ATOM 725 N N . THR A 1 93 ? 4.213 -5.025 22.123 1.00 77.94 93 THR A N 1
ATOM 726 C CA . THR A 1 93 ? 5.588 -4.597 21.854 1.00 77.94 93 THR A CA 1
ATOM 727 C C . THR A 1 93 ? 5.649 -3.100 21.550 1.00 77.94 93 THR A C 1
ATOM 729 O O . THR A 1 93 ? 4.651 -2.472 21.207 1.00 77.94 93 THR A O 1
ATOM 732 N N . TYR A 1 94 ? 6.841 -2.506 21.659 1.00 73.75 94 TYR A N 1
ATOM 733 C CA . TYR A 1 94 ? 7.066 -1.078 21.393 1.00 73.75 94 TYR A CA 1
ATOM 734 C C . TYR A 1 94 ? 6.605 -0.642 19.989 1.00 73.75 94 TYR A C 1
ATOM 736 O O . TYR A 1 94 ? 6.077 0.453 19.817 1.00 73.75 94 TYR A O 1
ATOM 744 N N . LEU A 1 95 ? 6.748 -1.517 18.986 1.00 73.75 95 LEU A N 1
ATOM 745 C CA . LEU A 1 95 ? 6.308 -1.248 17.613 1.00 73.75 95 LEU A CA 1
ATOM 746 C C . LEU A 1 95 ? 4.787 -1.339 17.428 1.00 73.75 95 LEU A C 1
ATOM 748 O O . LEU A 1 95 ? 4.269 -0.740 16.492 1.00 73.75 95 LEU A O 1
ATOM 752 N N . ALA A 1 96 ? 4.082 -2.035 18.322 1.00 69.12 96 ALA A N 1
ATOM 753 C CA . ALA A 1 96 ? 2.625 -2.134 18.310 1.00 69.12 96 ALA A CA 1
ATOM 754 C C . ALA A 1 96 ? 1.941 -0.915 18.954 1.00 69.12 96 ALA A C 1
ATOM 756 O O . ALA A 1 96 ? 0.720 -0.796 18.907 1.00 69.12 96 ALA A O 1
ATOM 757 N N . ARG A 1 97 ? 2.701 0.000 19.574 1.00 71.50 97 ARG A N 1
ATOM 758 C CA . ARG A 1 97 ? 2.124 1.184 20.211 1.00 71.50 97 ARG A CA 1
ATOM 759 C C . ARG A 1 97 ? 1.827 2.273 19.178 1.00 71.50 97 ARG A C 1
ATOM 761 O O . ARG A 1 97 ? 2.677 2.648 18.368 1.00 71.50 97 ARG A O 1
ATOM 768 N N . SER A 1 98 ? 0.606 2.800 19.221 1.00 70.44 98 SER A N 1
ATOM 769 C CA . SER A 1 98 ? 0.076 3.720 18.211 1.00 70.44 98 SER A CA 1
ATOM 770 C C . SER A 1 98 ? 0.743 5.104 18.181 1.00 70.44 98 SER A C 1
ATOM 772 O O . SER A 1 98 ? 0.655 5.797 17.163 1.00 70.44 98 SER A O 1
ATOM 774 N N . ASP A 1 99 ? 1.377 5.501 19.283 1.00 75.25 99 ASP A N 1
ATOM 775 C CA . ASP A 1 99 ? 2.112 6.754 19.522 1.00 75.25 99 ASP A CA 1
ATOM 776 C C . ASP A 1 99 ? 3.573 6.708 19.039 1.00 75.25 99 ASP A C 1
ATOM 778 O O . ASP A 1 99 ? 4.243 7.740 19.002 1.00 75.25 99 ASP A O 1
ATOM 782 N N . ASN A 1 100 ? 4.079 5.534 18.655 1.00 82.44 100 ASN A N 1
ATOM 783 C CA . ASN A 1 100 ? 5.455 5.386 18.213 1.00 82.44 100 ASN A CA 1
ATOM 784 C C . ASN A 1 100 ? 5.694 6.142 16.895 1.00 82.44 100 ASN A C 1
ATOM 786 O O . ASN A 1 100 ? 4.900 6.056 15.952 1.00 82.44 100 ASN A O 1
ATOM 790 N N . LEU A 1 101 ? 6.840 6.820 16.801 1.00 79.94 101 LEU A N 1
ATOM 791 C CA . LEU A 1 101 ? 7.264 7.574 15.619 1.00 79.94 101 LEU A CA 1
ATOM 792 C C . LEU A 1 101 ? 7.213 6.707 14.353 1.00 79.94 101 LEU A C 1
ATOM 794 O O . LEU A 1 101 ? 6.717 7.141 13.314 1.00 79.94 101 LEU A O 1
ATOM 798 N N . PHE A 1 102 ? 7.650 5.450 14.454 1.00 77.62 102 PHE A N 1
ATOM 799 C CA . PHE A 1 102 ? 7.603 4.511 13.335 1.00 77.62 102 PHE A CA 1
ATOM 800 C C . PHE A 1 102 ? 6.172 4.190 12.900 1.00 77.62 102 PHE A C 1
ATOM 802 O O . PHE A 1 102 ? 5.899 4.152 11.706 1.00 77.62 102 PHE A O 1
ATOM 809 N N . ASN A 1 103 ? 5.224 4.028 13.822 1.00 79.38 103 ASN A N 1
ATOM 810 C CA . ASN A 1 103 ? 3.833 3.797 13.436 1.00 79.38 103 ASN A CA 1
ATOM 811 C C . ASN A 1 103 ? 3.234 5.034 12.740 1.00 79.38 103 ASN A C 1
ATOM 813 O O . ASN A 1 103 ? 2.559 4.928 11.715 1.00 79.38 103 ASN A O 1
ATOM 817 N N . VAL A 1 104 ? 3.528 6.232 13.252 1.00 77.94 104 VAL A N 1
ATOM 818 C CA . VAL A 1 104 ? 3.006 7.486 12.691 1.00 77.94 104 VAL A CA 1
ATOM 819 C C . VAL A 1 104 ? 3.584 7.795 11.307 1.00 77.94 104 VAL A C 1
ATOM 821 O O . VAL A 1 104 ? 2.832 8.201 10.424 1.00 77.94 104 VAL A O 1
ATOM 824 N N . TYR A 1 105 ? 4.883 7.592 11.089 1.00 78.38 105 TYR A N 1
ATOM 825 C CA . TYR A 1 105 ? 5.536 7.966 9.828 1.00 78.38 105 TYR A CA 1
ATOM 826 C C . TYR A 1 105 ? 5.704 6.812 8.845 1.00 78.38 105 TYR A C 1
ATOM 828 O O . TYR A 1 105 ? 5.616 7.018 7.639 1.00 78.38 105 TYR A O 1
ATOM 836 N N . PHE A 1 106 ? 5.940 5.592 9.313 1.00 75.12 106 PHE A N 1
ATOM 837 C CA . PHE A 1 106 ? 6.166 4.459 8.421 1.00 75.12 106 PHE A CA 1
ATOM 838 C C . PHE A 1 106 ? 4.844 3.795 8.035 1.00 75.12 106 PHE A C 1
ATOM 840 O O . PHE A 1 106 ? 4.532 3.673 6.853 1.00 75.12 106 PHE A O 1
ATOM 847 N N . VAL A 1 107 ? 4.027 3.438 9.029 1.00 70.50 107 VAL A N 1
ATOM 848 C CA . VAL A 1 107 ? 2.789 2.678 8.802 1.00 70.50 107 VAL A CA 1
ATOM 849 C C . VAL A 1 107 ? 1.687 3.576 8.237 1.00 70.50 107 VAL A C 1
ATOM 851 O O . VAL A 1 107 ? 1.122 3.263 7.188 1.00 70.50 107 VAL A O 1
ATOM 854 N N . LYS A 1 108 ? 1.416 4.739 8.849 1.00 76.06 108 LYS A N 1
ATOM 855 C CA . LYS A 1 108 ? 0.347 5.634 8.354 1.00 76.06 108 LYS A CA 1
ATOM 856 C C . LYS A 1 108 ? 0.674 6.295 7.010 1.00 76.06 108 LYS A C 1
ATOM 858 O O . LYS A 1 108 ? -0.251 6.579 6.253 1.00 76.06 108 LYS A O 1
ATOM 863 N N . MET A 1 109 ? 1.955 6.506 6.681 1.00 81.12 109 MET A N 1
ATOM 864 C CA . MET A 1 109 ? 2.375 7.015 5.362 1.00 81.12 109 MET A CA 1
ATOM 865 C C . MET A 1 109 ? 2.849 5.915 4.399 1.00 81.12 109 MET A C 1
ATOM 867 O O . MET A 1 109 ? 3.509 6.222 3.408 1.00 81.12 109 MET A O 1
ATOM 871 N N . GLY A 1 110 ? 2.484 4.648 4.626 1.00 83.12 110 GLY A N 1
ATOM 872 C CA . GLY A 1 110 ? 2.884 3.517 3.772 1.00 83.12 110 GLY A CA 1
ATOM 873 C C . GLY A 1 110 ? 2.693 3.765 2.267 1.00 83.12 110 GLY A C 1
ATOM 874 O O . GLY A 1 110 ? 3.561 3.453 1.447 1.00 83.12 110 GLY A O 1
ATOM 875 N N . TRP A 1 111 ? 1.589 4.416 1.892 1.00 88.00 111 TRP A N 1
ATOM 876 C CA . TRP A 1 111 ? 1.319 4.759 0.494 1.00 88.00 111 TRP A CA 1
ATOM 877 C C . TRP A 1 111 ? 2.241 5.839 -0.070 1.00 88.00 111 TRP A C 1
ATOM 879 O O . TRP A 1 111 ? 2.629 5.758 -1.232 1.00 88.00 111 TRP A O 1
ATOM 889 N N . ALA A 1 112 ? 2.650 6.818 0.741 1.00 86.62 112 ALA A N 1
ATOM 890 C CA . ALA A 1 112 ? 3.593 7.846 0.309 1.00 86.62 112 ALA A CA 1
ATOM 89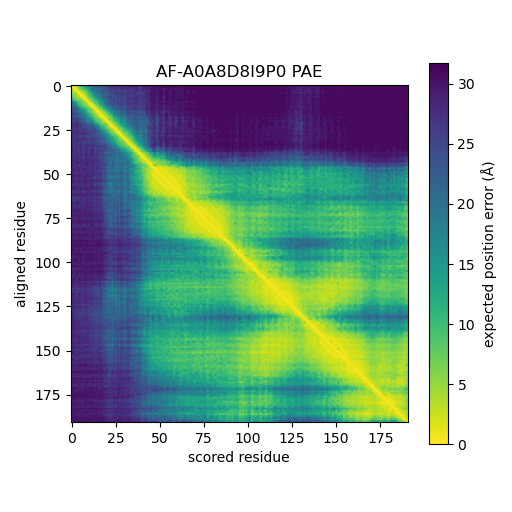1 C C . ALA A 1 112 ? 4.951 7.226 -0.047 1.00 86.62 112 ALA A C 1
ATOM 893 O O . ALA A 1 112 ? 5.516 7.538 -1.094 1.00 86.62 112 ALA A O 1
ATOM 894 N N . TRP A 1 113 ? 5.425 6.275 0.763 1.00 87.56 113 TRP A N 1
ATOM 895 C CA . TRP A 1 113 ? 6.636 5.504 0.468 1.00 87.56 113 TRP A CA 1
ATOM 896 C C . TRP A 1 113 ? 6.485 4.672 -0.808 1.00 87.56 113 TRP A C 1
ATOM 898 O O . TRP A 1 113 ? 7.397 4.613 -1.627 1.00 87.56 113 TRP A O 1
ATOM 908 N N . THR A 1 114 ? 5.309 4.085 -1.030 1.00 89.19 114 THR A N 1
ATOM 909 C CA . THR A 1 114 ? 5.019 3.344 -2.267 1.00 89.19 114 THR A CA 1
ATOM 910 C C . THR A 1 114 ? 5.088 4.259 -3.493 1.00 89.19 114 THR A C 1
ATOM 912 O O . THR A 1 114 ? 5.730 3.916 -4.487 1.00 89.19 114 THR A O 1
ATOM 915 N N . LEU A 1 115 ? 4.490 5.451 -3.418 1.00 89.38 115 LEU A N 1
ATOM 916 C CA . LEU A 1 115 ? 4.537 6.453 -4.487 1.00 89.38 115 LEU A CA 1
ATOM 917 C C . LEU A 1 115 ? 5.961 6.956 -4.750 1.00 89.38 115 LEU A C 1
ATOM 919 O O . LEU A 1 115 ? 6.324 7.135 -5.914 1.00 89.38 115 LEU A O 1
ATOM 923 N N . LEU A 1 116 ? 6.770 7.120 -3.698 1.00 90.81 116 LEU A N 1
ATOM 924 C CA . LEU A 1 116 ? 8.165 7.552 -3.799 1.00 90.81 116 LEU A CA 1
ATOM 925 C C . LEU A 1 116 ? 8.995 6.636 -4.703 1.00 90.81 116 LEU A C 1
ATOM 927 O O . LEU A 1 116 ? 9.859 7.129 -5.417 1.00 90.81 116 LEU A O 1
ATOM 931 N N . PHE A 1 117 ? 8.729 5.328 -4.712 1.00 90.62 117 PHE A N 1
ATOM 932 C CA . PHE A 1 117 ? 9.430 4.384 -5.590 1.00 90.62 117 PHE A CA 1
ATOM 933 C C . PHE A 1 117 ? 8.689 4.127 -6.906 1.00 90.62 117 PHE A C 1
ATOM 935 O O . PHE A 1 117 ? 9.319 3.995 -7.958 1.00 90.62 117 PHE A O 1
ATOM 942 N N . ALA A 1 118 ? 7.355 4.089 -6.877 1.00 89.44 118 ALA A N 1
ATOM 943 C CA . ALA A 1 118 ? 6.549 3.816 -8.061 1.00 89.44 118 ALA A CA 1
ATOM 944 C C . ALA A 1 118 ? 6.650 4.935 -9.109 1.00 89.44 118 ALA A C 1
ATOM 946 O O . ALA A 1 118 ? 6.755 4.642 -10.300 1.00 89.44 118 ALA A O 1
ATOM 947 N N . LEU A 1 119 ? 6.653 6.206 -8.695 1.00 88.12 119 LEU A N 1
ATOM 948 C CA . LEU A 1 119 ? 6.702 7.337 -9.625 1.00 88.12 119 LEU A CA 1
ATOM 949 C C . LEU A 1 119 ? 8.039 7.421 -10.390 1.00 88.12 119 LEU A C 1
ATOM 951 O O . LEU A 1 119 ? 7.990 7.477 -11.621 1.00 88.12 119 LEU A O 1
ATOM 955 N N . PRO A 1 120 ? 9.224 7.344 -9.745 1.00 89.19 120 PRO A N 1
ATOM 956 C CA . PRO A 1 120 ? 10.494 7.277 -10.465 1.00 89.19 120 PRO A CA 1
ATOM 957 C C . P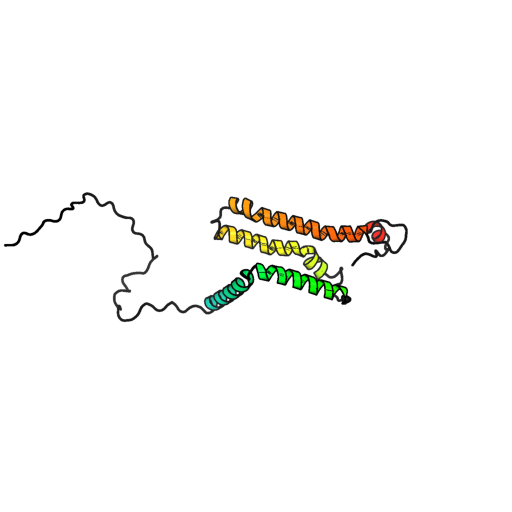RO A 1 120 ? 10.600 6.043 -11.354 1.00 89.19 120 PRO A C 1
ATOM 959 O O . PRO A 1 120 ? 11.076 6.146 -12.481 1.00 89.19 120 PRO A O 1
ATOM 962 N N . PHE A 1 121 ? 10.118 4.883 -10.899 1.00 87.62 121 PHE A N 1
ATOM 963 C CA . PHE A 1 121 ? 10.104 3.678 -11.727 1.00 87.62 121 PHE A CA 1
ATOM 964 C C . PHE A 1 121 ? 9.267 3.866 -12.999 1.00 87.62 121 PHE A C 1
ATOM 966 O O . PHE A 1 121 ? 9.710 3.499 -14.090 1.00 87.62 121 PHE A O 1
ATOM 973 N N . LEU A 1 122 ? 8.087 4.477 -12.884 1.00 85.88 122 LEU A N 1
ATOM 974 C CA . LEU A 1 122 ? 7.241 4.803 -14.031 1.00 85.88 122 LEU A CA 1
ATOM 975 C C . LEU A 1 122 ? 7.905 5.821 -14.965 1.00 85.88 122 LEU A C 1
ATOM 977 O O . LEU A 1 122 ? 7.828 5.652 -16.181 1.00 85.88 122 LEU A O 1
ATOM 981 N N . ALA A 1 123 ? 8.592 6.827 -14.420 1.00 83.69 123 ALA A N 1
ATOM 982 C CA . ALA A 1 123 ? 9.338 7.808 -15.206 1.00 83.69 123 ALA A CA 1
ATOM 983 C C . ALA A 1 123 ? 10.531 7.176 -15.948 1.00 83.69 123 ALA A C 1
ATOM 985 O O . ALA A 1 123 ? 10.711 7.397 -17.140 1.00 83.69 123 ALA A O 1
ATOM 986 N N . MET A 1 124 ? 11.320 6.324 -15.292 1.00 84.44 124 MET A N 1
ATOM 987 C CA . MET A 1 124 ? 12.417 5.607 -15.957 1.00 84.44 124 MET A CA 1
ATOM 988 C C . MET A 1 124 ? 11.895 4.640 -17.027 1.00 84.44 124 MET A C 1
ATOM 990 O O . MET A 1 124 ? 12.464 4.533 -18.115 1.00 84.44 124 MET A O 1
ATOM 994 N N . SER A 1 125 ? 10.789 3.949 -16.741 1.00 82.50 125 SER A N 1
ATOM 995 C CA . SER A 1 125 ? 10.148 3.030 -17.687 1.00 82.50 125 SER A CA 1
ATOM 996 C C . SER A 1 125 ? 9.574 3.763 -18.902 1.00 82.50 125 SER A C 1
ATOM 998 O O . SER A 1 125 ? 9.614 3.236 -20.011 1.00 82.50 125 SER A O 1
ATOM 1000 N N . SER A 1 126 ? 9.071 4.989 -18.736 1.00 80.88 126 SER A N 1
ATOM 1001 C CA . SER A 1 126 ? 8.557 5.789 -19.854 1.00 80.88 126 SER A CA 1
ATOM 1002 C C . SER A 1 126 ? 9.667 6.218 -20.814 1.00 80.88 126 SER A C 1
ATOM 1004 O O . SER A 1 126 ? 9.501 6.126 -22.031 1.00 80.88 126 SER A O 1
ATOM 1006 N N . VAL A 1 127 ? 10.824 6.612 -20.280 1.00 81.06 127 VAL A N 1
ATOM 1007 C CA . VAL A 1 127 ? 11.990 6.991 -21.085 1.00 81.06 127 VAL A CA 1
ATOM 1008 C C . VAL A 1 127 ? 12.537 5.779 -21.843 1.00 81.06 127 VAL A C 1
ATOM 1010 O O . VAL A 1 127 ? 12.810 5.873 -23.036 1.00 81.06 127 VAL A O 1
ATOM 1013 N N . THR A 1 128 ? 12.651 4.628 -21.176 1.00 82.00 128 THR A N 1
ATOM 1014 C CA . THR A 1 128 ? 13.279 3.420 -21.745 1.00 82.00 128 THR A CA 1
ATOM 1015 C C . THR A 1 128 ? 12.373 2.626 -22.687 1.00 82.00 128 THR A C 1
ATOM 1017 O O . THR A 1 128 ? 12.837 2.173 -23.729 1.00 82.00 128 THR A O 1
ATOM 1020 N N . ILE A 1 129 ? 11.092 2.450 -22.349 1.00 76.75 129 ILE A N 1
ATOM 1021 C CA . ILE A 1 129 ? 10.160 1.591 -23.104 1.00 76.75 129 ILE A CA 1
ATOM 1022 C C . ILE A 1 129 ? 9.329 2.405 -24.100 1.00 76.75 129 ILE A C 1
ATOM 1024 O O . ILE A 1 129 ? 9.011 1.918 -25.182 1.00 76.75 129 ILE A O 1
ATOM 1028 N N . CYS A 1 130 ? 8.953 3.637 -23.744 1.00 74.12 130 CYS A N 1
ATOM 1029 C CA . CYS A 1 130 ? 8.076 4.475 -24.568 1.00 74.12 130 CYS A CA 1
ATOM 1030 C C . CYS A 1 130 ? 8.833 5.558 -25.349 1.00 74.12 130 CYS A C 1
ATOM 1032 O O . CYS A 1 130 ? 8.187 6.431 -25.918 1.00 74.12 130 CYS A O 1
ATOM 1034 N N . CYS A 1 131 ? 10.172 5.529 -25.376 1.00 77.69 131 CYS A N 1
ATOM 1035 C CA . CYS A 1 131 ? 11.016 6.515 -26.067 1.00 77.69 131 CYS A CA 1
ATOM 1036 C C . CYS A 1 131 ? 10.667 7.981 -25.727 1.00 77.69 131 CYS A C 1
ATOM 1038 O O . CYS A 1 131 ? 10.789 8.858 -26.578 1.00 77.69 131 CYS A O 1
ATOM 1040 N N . GLY A 1 132 ? 10.200 8.251 -24.502 1.00 71.56 132 GLY A N 1
ATOM 1041 C CA . GLY A 1 132 ? 9.783 9.597 -24.092 1.00 71.56 132 GLY A CA 1
ATOM 1042 C C . GLY A 1 132 ? 8.374 10.013 -24.540 1.00 71.56 132 GLY A C 1
ATOM 1043 O O . GLY A 1 132 ? 8.014 11.177 -24.387 1.00 71.56 132 GLY A O 1
ATOM 1044 N N . ASP A 1 133 ? 7.539 9.099 -25.043 1.00 77.12 133 ASP A N 1
ATOM 1045 C CA . ASP A 1 133 ? 6.125 9.385 -25.312 1.00 77.12 133 ASP A CA 1
ATOM 1046 C C . ASP A 1 133 ? 5.322 9.473 -23.999 1.00 77.12 133 ASP A C 1
ATOM 1048 O O . ASP A 1 133 ? 4.822 8.484 -23.444 1.00 77.12 133 ASP A O 1
ATOM 1052 N N . HIS A 1 134 ? 5.194 10.701 -23.496 1.00 73.81 134 HIS A N 1
ATOM 1053 C CA . HIS A 1 134 ? 4.472 11.005 -22.263 1.00 73.81 134 HIS A CA 1
ATOM 1054 C C . HIS A 1 134 ? 2.964 10.722 -22.382 1.00 73.81 134 HIS A C 1
ATOM 1056 O O . HIS A 1 134 ? 2.326 10.407 -21.377 1.00 73.81 134 HIS A O 1
ATOM 1062 N N . GLN A 1 135 ? 2.381 10.771 -23.585 1.00 76.56 135 GLN A N 1
ATOM 1063 C CA . GLN A 1 135 ? 0.945 10.533 -23.774 1.00 76.56 135 GLN A CA 1
ATOM 1064 C C . GLN A 1 135 ? 0.594 9.065 -23.526 1.00 76.56 135 GLN A C 1
ATOM 1066 O O . GLN A 1 135 ? -0.400 8.750 -22.863 1.00 76.56 135 GLN A O 1
ATOM 1071 N N . ARG A 1 136 ? 1.451 8.148 -23.981 1.00 74.88 136 ARG A N 1
ATOM 1072 C CA . ARG A 1 136 ? 1.278 6.710 -23.739 1.00 74.88 136 ARG A CA 1
ATOM 1073 C C . ARG A 1 136 ? 1.460 6.343 -22.265 1.00 74.88 136 ARG A C 1
ATOM 1075 O O . ARG A 1 136 ? 0.724 5.491 -21.758 1.00 74.88 136 ARG A O 1
ATOM 1082 N N . LEU A 1 137 ? 2.370 7.021 -21.562 1.00 76.75 137 LEU A N 1
ATOM 1083 C CA . LEU A 1 137 ? 2.546 6.882 -20.113 1.00 76.75 137 LEU A CA 1
ATOM 1084 C C . LEU A 1 137 ? 1.281 7.293 -19.346 1.00 76.75 137 LEU A C 1
ATOM 1086 O O . LEU A 1 137 ? 0.766 6.523 -18.527 1.00 76.75 137 LEU A O 1
ATOM 1090 N N . VAL A 1 138 ? 0.776 8.492 -19.643 1.00 79.25 138 VAL A N 1
ATOM 1091 C CA . VAL A 1 138 ? -0.393 9.076 -18.974 1.00 79.25 138 VAL A CA 1
ATOM 1092 C C . VAL A 1 138 ? -1.650 8.261 -19.232 1.00 79.25 138 VAL A C 1
ATOM 1094 O O . VAL A 1 138 ? -2.433 8.056 -18.310 1.00 79.25 138 VAL A O 1
ATOM 1097 N N . ARG A 1 139 ? -1.837 7.734 -20.443 1.00 80.50 139 ARG A N 1
ATOM 1098 C CA . ARG A 1 139 ? -3.052 6.983 -20.772 1.00 80.50 139 ARG A CA 1
ATOM 1099 C C . ARG A 1 139 ? -3.060 5.554 -20.229 1.00 80.50 139 ARG A C 1
ATOM 1101 O O . ARG A 1 139 ? -4.119 5.060 -19.859 1.00 80.50 139 ARG A O 1
ATOM 1108 N N . ASN A 1 140 ? -1.911 4.877 -20.183 1.00 80.56 140 ASN A N 1
ATOM 1109 C CA . ASN A 1 140 ? -1.887 3.435 -19.910 1.00 80.56 140 ASN A CA 1
ATOM 1110 C C . ASN A 1 140 ? -1.394 3.068 -18.501 1.00 80.56 140 ASN A C 1
ATOM 1112 O O . ASN A 1 140 ? -1.798 2.029 -17.969 1.00 80.56 140 ASN A O 1
ATOM 1116 N N . HIS A 1 141 ? -0.517 3.877 -17.899 1.00 82.75 141 HIS A N 1
ATOM 1117 C CA . HIS A 1 141 ? 0.159 3.519 -16.647 1.00 82.75 141 HIS A CA 1
ATOM 1118 C C . HIS A 1 141 ? -0.315 4.347 -15.450 1.00 82.75 141 HIS A C 1
ATOM 1120 O O . HIS A 1 141 ? -0.568 3.778 -14.388 1.00 82.75 141 HIS A O 1
ATOM 1126 N N . LEU A 1 142 ? -0.514 5.655 -15.621 1.00 84.88 142 LEU A N 1
ATOM 1127 C CA . LEU A 1 142 ? -1.026 6.536 -14.563 1.00 84.88 142 LEU A CA 1
ATOM 1128 C C . LEU A 1 142 ? -2.413 6.133 -14.016 1.00 84.88 142 LEU A C 1
ATOM 1130 O O . LEU A 1 142 ? -2.579 6.161 -12.795 1.00 84.88 142 LEU A O 1
ATOM 1134 N N . PRO A 1 143 ? -3.384 5.658 -14.827 1.00 90.25 143 PRO A N 1
ATOM 1135 C CA . PRO A 1 143 ? -4.682 5.233 -14.308 1.00 90.25 143 PRO A CA 1
ATOM 1136 C C . PRO A 1 143 ? -4.572 4.044 -13.357 1.00 90.25 143 PRO A C 1
ATOM 1138 O O . PRO A 1 143 ? -5.323 3.963 -12.393 1.00 90.25 143 PRO A O 1
ATOM 1141 N N . ARG A 1 144 ? -3.597 3.150 -13.566 1.00 88.06 144 ARG A N 1
ATOM 1142 C CA . ARG A 1 144 ? -3.355 2.015 -12.661 1.00 88.06 144 ARG A CA 1
ATOM 1143 C C . ARG A 1 144 ? -2.939 2.500 -11.275 1.00 88.06 144 ARG A C 1
ATOM 1145 O O . ARG A 1 144 ? -3.418 1.972 -10.277 1.00 88.06 144 ARG A O 1
ATOM 1152 N N . LEU A 1 145 ? -2.089 3.529 -11.222 1.00 89.50 145 LEU A N 1
ATOM 1153 C CA . LEU A 1 145 ? -1.667 4.150 -9.969 1.00 89.50 145 LEU A CA 1
ATOM 1154 C C . LEU A 1 145 ? -2.819 4.905 -9.293 1.00 89.50 145 LEU A C 1
ATOM 1156 O O . LEU A 1 145 ? -2.969 4.832 -8.074 1.00 89.50 145 LEU A O 1
ATOM 1160 N N . GLY A 1 146 ? -3.658 5.579 -10.085 1.00 89.19 146 GLY A N 1
ATOM 1161 C CA . GLY A 1 146 ? -4.874 6.234 -9.602 1.00 89.19 146 GLY A CA 1
ATOM 1162 C C . GLY A 1 146 ? -5.859 5.242 -8.980 1.00 89.19 146 GLY A C 1
ATOM 1163 O O . GLY A 1 146 ? -6.273 5.426 -7.839 1.00 89.19 146 GLY A O 1
ATOM 1164 N N . ILE A 1 147 ? -6.160 4.146 -9.682 1.00 92.81 147 ILE A N 1
ATOM 1165 C CA . ILE A 1 147 ? -7.023 3.065 -9.182 1.00 92.81 147 ILE A CA 1
ATOM 1166 C C . ILE A 1 147 ? -6.450 2.484 -7.886 1.00 92.81 147 ILE A C 1
ATOM 1168 O O . ILE A 1 147 ? -7.166 2.386 -6.893 1.00 92.81 147 ILE A O 1
ATOM 1172 N N . ALA A 1 148 ? -5.153 2.163 -7.860 1.00 90.31 148 ALA A N 1
ATOM 1173 C CA . ALA A 1 148 ? -4.503 1.631 -6.665 1.00 90.31 148 ALA A CA 1
ATOM 1174 C C . ALA A 1 148 ? -4.570 2.608 -5.476 1.00 90.31 148 ALA A C 1
ATOM 1176 O O . ALA A 1 148 ? -4.846 2.190 -4.354 1.00 90.31 148 ALA A O 1
ATOM 1177 N N . THR A 1 149 ? -4.407 3.911 -5.729 1.00 89.94 149 THR A N 1
ATOM 1178 C CA . THR A 1 149 ? -4.558 4.963 -4.708 1.00 89.94 149 THR A CA 1
ATOM 1179 C C . THR A 1 149 ? -5.989 5.023 -4.173 1.00 89.94 149 THR A C 1
ATOM 1181 O O . THR A 1 149 ? -6.191 5.142 -2.965 1.00 89.94 149 THR A O 1
ATOM 1184 N N . GLY A 1 150 ? -6.983 4.894 -5.056 1.00 92.00 150 GLY A N 1
ATOM 1185 C CA . GLY A 1 150 ? -8.390 4.818 -4.672 1.00 92.00 150 GLY A CA 1
ATOM 1186 C C . GLY A 1 150 ? -8.669 3.627 -3.757 1.00 92.00 150 GLY A C 1
ATOM 1187 O O . GLY A 1 150 ? -9.197 3.808 -2.662 1.00 92.00 150 GLY A O 1
ATOM 1188 N N . PHE A 1 151 ? -8.244 2.424 -4.155 1.00 92.62 151 PHE A N 1
ATOM 1189 C CA . PHE A 1 151 ? -8.395 1.217 -3.335 1.00 92.62 151 PHE A CA 1
ATOM 1190 C C . PHE A 1 151 ? -7.690 1.336 -1.983 1.00 92.62 151 PHE A C 1
ATOM 1192 O O . PHE A 1 151 ? -8.281 0.994 -0.959 1.00 92.62 151 PHE A O 1
ATOM 1199 N N . TRP A 1 152 ? -6.465 1.864 -1.958 1.00 89.56 152 TRP A N 1
ATOM 1200 C CA . TRP A 1 152 ? -5.740 2.118 -0.715 1.00 89.56 152 TRP A CA 1
ATOM 1201 C C . TRP A 1 152 ? -6.531 3.034 0.227 1.00 89.56 152 TRP A C 1
ATOM 1203 O O . TRP A 1 152 ? -6.702 2.725 1.409 1.00 89.56 152 TRP A O 1
ATOM 1213 N N . PHE A 1 153 ? -7.042 4.156 -0.285 1.00 88.44 153 PHE A N 1
ATOM 1214 C CA . PHE A 1 153 ? -7.803 5.102 0.526 1.00 88.44 153 PHE A CA 1
ATOM 1215 C C . PHE A 1 153 ? -9.104 4.485 1.047 1.00 88.44 153 PHE A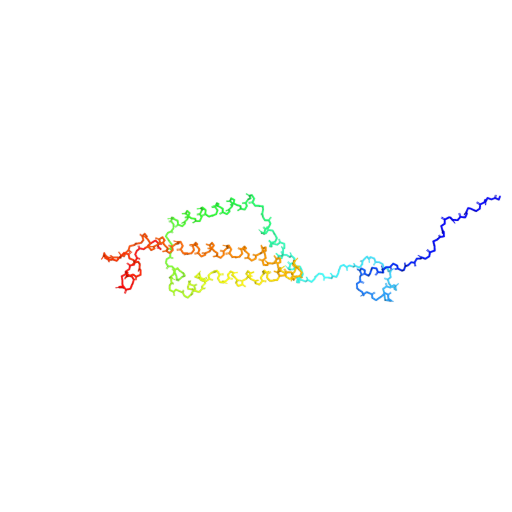 C 1
ATOM 1217 O O . PHE A 1 153 ? -9.413 4.614 2.230 1.00 88.44 153 PHE A O 1
ATOM 1224 N N . 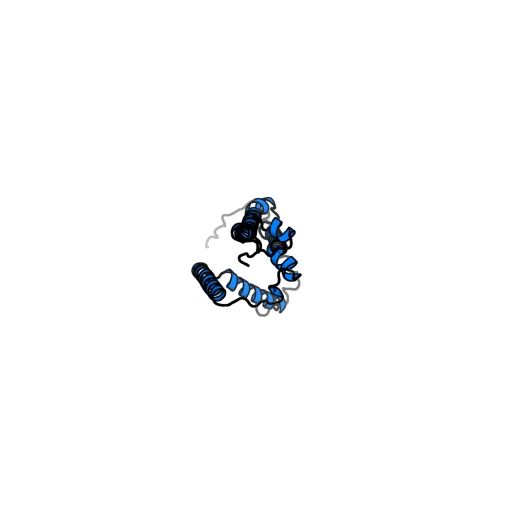VAL A 1 154 ? -9.835 3.764 0.193 1.00 92.62 154 VAL A N 1
ATOM 1225 C CA . VAL A 1 154 ? -11.055 3.052 0.591 1.00 92.62 154 VAL A CA 1
ATOM 1226 C C . VAL A 1 154 ? -10.750 2.058 1.708 1.00 92.62 154 VAL A C 1
ATOM 1228 O O . VAL A 1 154 ? -11.391 2.115 2.752 1.00 92.62 154 VAL A O 1
ATOM 1231 N N . TRP A 1 155 ? -9.742 1.201 1.539 1.00 88.50 155 TRP A N 1
ATOM 1232 C CA . TRP A 1 155 ? -9.421 0.155 2.512 1.00 88.50 155 TRP A CA 1
ATOM 1233 C C . TRP A 1 155 ? -8.936 0.729 3.849 1.00 88.50 155 TRP A C 1
ATOM 1235 O O . TRP A 1 155 ? -9.412 0.334 4.911 1.00 88.50 155 TRP A O 1
ATOM 1245 N N . THR A 1 156 ? -8.054 1.732 3.818 1.00 86.31 156 THR A N 1
ATOM 1246 C CA . THR A 1 156 ? -7.560 2.388 5.044 1.00 86.31 156 THR A CA 1
ATOM 1247 C C . THR A 1 156 ? -8.653 3.147 5.796 1.00 86.31 156 THR A C 1
ATOM 1249 O O . THR A 1 156 ? -8.640 3.195 7.029 1.00 86.31 156 THR A O 1
ATOM 1252 N N . LYS A 1 157 ? -9.629 3.734 5.095 1.00 87.56 157 LYS A N 1
ATOM 1253 C CA . LYS A 1 157 ? -10.782 4.382 5.738 1.00 87.56 157 LYS A CA 1
ATOM 1254 C C . LYS A 1 157 ? -11.831 3.387 6.208 1.00 87.56 157 LYS A C 1
ATOM 1256 O O . LYS A 1 157 ? -12.442 3.633 7.243 1.00 87.56 157 LYS A O 1
ATOM 1261 N N . PHE A 1 158 ? -12.001 2.272 5.507 1.00 90.31 158 PHE A N 1
ATOM 1262 C CA . PHE A 1 158 ? -12.988 1.255 5.845 1.00 90.31 158 PHE A CA 1
ATOM 1263 C C . PHE A 1 158 ? -12.813 0.741 7.279 1.00 90.31 158 PHE A C 1
ATOM 1265 O O . PHE A 1 158 ? -13.770 0.774 8.046 1.00 90.31 158 PHE A O 1
ATOM 1272 N N . PHE A 1 159 ? -11.588 0.397 7.691 1.00 83.81 159 PHE A N 1
ATOM 1273 C CA . PHE A 1 159 ? -11.326 -0.018 9.077 1.00 83.81 159 PHE A CA 1
ATOM 1274 C C . PHE A 1 159 ? -11.708 1.048 10.104 1.00 83.81 159 PHE A C 1
ATOM 1276 O O . PHE A 1 159 ? -12.369 0.738 11.088 1.00 83.81 159 PHE A O 1
ATOM 1283 N N . ASN A 1 160 ? -11.365 2.314 9.847 1.00 83.69 160 ASN A N 1
ATOM 1284 C CA . ASN A 1 160 ? -11.722 3.413 10.746 1.00 83.69 160 ASN A CA 1
ATOM 1285 C C . ASN A 1 160 ? -13.246 3.576 10.869 1.00 83.69 160 ASN A C 1
ATOM 1287 O O . ASN A 1 160 ? -13.745 3.871 11.953 1.00 83.69 160 ASN A O 1
ATOM 1291 N N . ILE A 1 161 ? -13.986 3.377 9.772 1.00 87.94 161 ILE A N 1
ATOM 1292 C CA . ILE A 1 161 ? -15.452 3.440 9.765 1.00 87.94 161 ILE A CA 1
ATOM 1293 C C . ILE A 1 161 ? -16.026 2.305 10.612 1.00 87.94 161 ILE A C 1
ATOM 1295 O O . ILE A 1 161 ? -16.832 2.571 11.502 1.00 87.94 161 ILE A O 1
ATOM 1299 N N . ILE A 1 162 ? -15.573 1.068 10.389 1.00 87.81 162 ILE A N 1
ATOM 1300 C CA . ILE A 1 162 ? -16.015 -0.105 11.154 1.00 87.81 162 ILE A CA 1
ATOM 1301 C C . ILE A 1 162 ? -15.719 0.083 12.648 1.00 87.81 162 ILE A C 1
ATOM 1303 O O . ILE A 1 162 ? -16.622 -0.046 13.473 1.00 87.81 162 ILE A O 1
ATOM 1307 N N . GLU A 1 163 ? -14.499 0.480 13.005 1.00 85.25 163 GLU A N 1
ATOM 1308 C CA . GLU A 1 163 ? -14.103 0.713 14.397 1.00 85.25 163 GLU A CA 1
ATOM 1309 C C . GLU A 1 163 ? -14.929 1.834 15.060 1.00 85.25 163 GLU A C 1
ATOM 1311 O O . GLU A 1 163 ? -15.342 1.711 16.215 1.00 85.25 163 GLU A O 1
ATOM 1316 N N . SER A 1 164 ? -15.214 2.921 14.332 1.00 84.38 164 SER A N 1
ATOM 1317 C CA . SER A 1 164 ? -16.047 4.016 14.847 1.00 84.38 164 SER A CA 1
ATOM 1318 C C . SER A 1 164 ? -17.533 3.670 14.942 1.00 84.38 164 SER A C 1
ATOM 1320 O O . SER A 1 164 ? -18.228 4.269 15.755 1.00 84.38 164 SER A O 1
ATOM 1322 N N . SER A 1 165 ? -18.017 2.733 14.121 1.00 85.06 165 SER A N 1
ATOM 1323 C CA . SER A 1 165 ? -19.433 2.364 14.058 1.00 85.06 165 SER A CA 1
ATOM 1324 C C . SER A 1 165 ? -19.797 1.268 15.053 1.00 85.06 165 SER A C 1
ATOM 1326 O O . SER A 1 165 ? -20.918 1.260 15.553 1.00 85.06 165 SER A O 1
ATOM 1328 N N . TYR A 1 166 ? -18.889 0.322 15.305 1.00 86.38 166 TYR A N 1
ATOM 1329 C CA . TYR A 1 166 ? -19.149 -0.823 16.184 1.00 86.38 166 TYR A CA 1
ATOM 1330 C C . TYR A 1 166 ? -18.458 -0.723 17.548 1.00 86.38 166 TYR A C 1
ATOM 1332 O O . TYR A 1 166 ? -18.798 -1.481 18.458 1.00 86.38 166 TYR A O 1
ATOM 1340 N N . GLY A 1 167 ? -17.502 0.195 17.707 1.00 84.56 167 GLY A N 1
ATOM 1341 C CA . GLY A 1 167 ? -16.899 0.478 19.003 1.00 84.56 167 GLY A CA 1
ATOM 1342 C C . GLY A 1 167 ? -17.868 1.172 19.963 1.00 84.56 167 GLY A C 1
ATOM 1343 O O . GLY A 1 167 ? -18.905 1.705 19.564 1.00 84.56 167 GLY A O 1
ATOM 1344 N N . ARG A 1 168 ? -17.536 1.155 21.254 1.00 86.00 168 ARG A N 1
ATOM 1345 C CA . ARG A 1 168 ? -18.331 1.800 22.309 1.00 86.00 168 ARG A CA 1
ATOM 1346 C C . ARG A 1 168 ? -17.452 2.623 23.235 1.00 86.00 168 ARG A C 1
ATOM 1348 O O . ARG A 1 168 ? -16.325 2.244 23.541 1.00 86.00 168 ARG A O 1
ATOM 1355 N N . CYS A 1 169 ? -17.985 3.732 23.734 1.00 87.56 169 CYS A N 1
ATOM 1356 C CA . CYS A 1 169 ? -17.330 4.488 24.793 1.00 87.56 169 CYS A CA 1
ATOM 1357 C C . CYS A 1 169 ? -17.415 3.727 26.129 1.00 87.56 169 CYS A C 1
ATOM 1359 O O . CYS A 1 169 ? -18.413 3.062 26.407 1.00 87.56 169 CYS A O 1
ATOM 1361 N N . SER A 1 170 ? -16.386 3.853 26.972 1.00 87.75 170 SER A N 1
ATOM 1362 C CA . SER A 1 170 ? -16.364 3.294 28.335 1.00 87.75 170 SER A CA 1
ATOM 1363 C C . SER A 1 170 ? -17.514 3.831 29.204 1.00 87.75 170 SER A C 1
ATOM 1365 O O . SER A 1 170 ? -18.046 3.132 30.065 1.00 87.75 170 SER A O 1
ATOM 1367 N N . VAL A 1 171 ? -17.946 5.066 28.931 1.00 85.44 171 VAL A N 1
ATOM 1368 C CA . VAL A 1 171 ? -19.040 5.744 29.630 1.00 85.44 171 VAL A CA 1
ATOM 1369 C C . VAL A 1 171 ? -20.259 5.848 28.712 1.00 85.44 171 VAL A C 1
ATOM 1371 O O . VAL A 1 171 ? -20.137 6.139 27.522 1.00 85.44 171 VAL A O 1
ATOM 1374 N N . ARG A 1 172 ? -21.454 5.620 29.269 1.00 80.88 172 ARG A N 1
ATOM 1375 C CA . ARG A 1 172 ? -22.729 5.777 28.552 1.00 80.88 172 ARG A CA 1
ATOM 1376 C C . ARG A 1 172 ? -23.007 7.262 28.284 1.00 80.88 172 ARG A C 1
ATOM 1378 O O . ARG A 1 172 ? -22.797 8.081 29.170 1.00 80.88 172 ARG A O 1
ATOM 1385 N N . GLY A 1 173 ? -23.511 7.593 27.093 1.00 80.94 173 GLY A N 1
ATOM 1386 C CA . GLY A 1 173 ? -23.890 8.966 26.714 1.00 80.94 173 GLY A CA 1
ATOM 1387 C C . GLY A 1 173 ? -23.083 9.578 25.563 1.00 80.94 173 GLY A C 1
ATOM 1388 O O . GLY A 1 173 ? -23.379 10.694 25.149 1.00 80.94 173 GLY A O 1
ATOM 1389 N N . PHE A 1 174 ? -22.099 8.855 25.021 1.00 81.75 174 PHE A N 1
ATOM 1390 C CA . PHE A 1 174 ? -21.347 9.273 23.837 1.00 81.75 174 PHE A CA 1
ATOM 1391 C C . PHE A 1 174 ? -21.481 8.242 22.715 1.00 81.75 174 PHE A C 1
ATOM 1393 O O . PHE A 1 174 ? -20.924 7.149 22.813 1.00 81.75 174 PHE A O 1
ATOM 1400 N N . ASP A 1 175 ? -22.161 8.625 21.633 1.00 80.38 175 ASP A N 1
ATOM 1401 C CA . ASP A 1 175 ? -22.360 7.761 20.458 1.00 80.38 175 ASP A CA 1
ATOM 1402 C C . ASP A 1 175 ? -21.215 7.853 19.440 1.00 80.38 175 ASP A C 1
ATOM 1404 O O . ASP A 1 175 ? -21.075 6.993 18.576 1.00 80.38 175 ASP A O 1
ATOM 1408 N N . SER A 1 176 ? -20.366 8.883 19.530 1.00 84.69 176 SER A N 1
ATOM 1409 C CA . SER A 1 176 ? -19.243 9.072 18.609 1.00 84.69 176 SER A CA 1
ATOM 1410 C C . SER A 1 176 ? -17.888 8.896 19.296 1.00 84.69 176 SER A C 1
ATOM 1412 O O . SER A 1 176 ? -17.640 9.410 20.395 1.00 84.69 176 SER A O 1
ATOM 1414 N N . LYS A 1 177 ? -16.961 8.232 18.590 1.00 85.00 177 LYS A N 1
ATOM 1415 C CA . LYS A 1 177 ? -15.556 8.079 19.009 1.00 85.00 177 LYS A CA 1
ATOM 1416 C C . LYS A 1 177 ? -14.909 9.428 19.323 1.00 85.00 177 LYS A C 1
ATOM 1418 O O . LYS A 1 177 ? -14.213 9.570 20.323 1.00 85.00 177 LYS A O 1
ATOM 1423 N N . SER A 1 178 ? -15.164 10.441 18.494 1.00 85.94 178 SER A N 1
ATOM 1424 C CA . SER A 1 178 ? -14.580 11.773 18.661 1.00 85.94 178 SER A CA 1
ATOM 1425 C C . SER A 1 178 ? -15.086 12.495 19.910 1.00 85.94 178 SER A C 1
ATOM 1427 O O . SER A 1 178 ? -14.274 13.111 20.597 1.00 85.94 178 SER A O 1
ATOM 1429 N N . SER A 1 179 ? -16.379 12.412 20.241 1.00 86.69 179 SER A N 1
ATOM 1430 C CA . SER A 1 179 ? -16.921 13.040 21.453 1.00 86.69 179 SER A CA 1
ATOM 1431 C C . SER A 1 179 ? -16.458 12.319 22.722 1.00 86.69 179 SER A C 1
ATOM 1433 O O . SER A 1 179 ? -16.061 12.985 23.675 1.00 86.69 179 SER A O 1
ATOM 1435 N N . CYS A 1 180 ? -16.413 10.981 22.706 1.00 87.56 180 CYS A N 1
ATOM 1436 C CA . CYS A 1 180 ? -15.903 10.169 23.817 1.00 87.56 180 CYS A CA 1
ATOM 1437 C C . CYS A 1 180 ? -14.433 10.497 24.146 1.00 87.56 180 CYS A C 1
ATOM 1439 O O .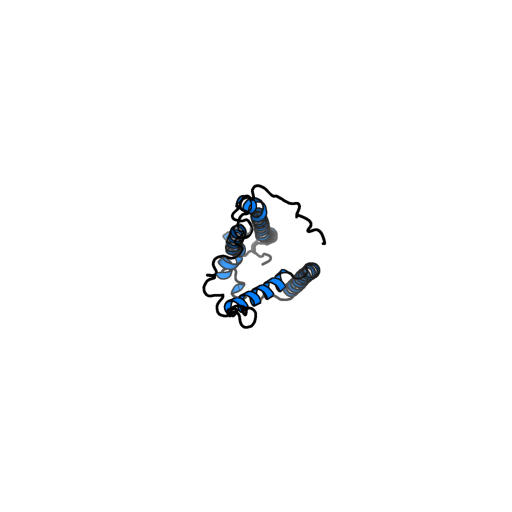 CYS A 1 180 ? -14.099 10.803 25.291 1.00 87.56 180 CYS A O 1
ATOM 1441 N N . LEU A 1 181 ? -13.562 10.511 23.128 1.00 88.25 181 LEU A N 1
ATOM 1442 C CA . LEU A 1 181 ? -12.135 10.799 23.309 1.00 88.25 181 LEU A CA 1
ATOM 1443 C C . LEU A 1 181 ? -11.882 12.259 23.714 1.00 88.25 181 LEU A C 1
ATOM 1445 O O . LEU A 1 181 ? -11.001 12.521 24.529 1.00 88.25 181 LEU A O 1
ATOM 1449 N N . LYS A 1 182 ? -12.664 13.216 23.191 1.00 88.88 182 LYS A N 1
ATOM 1450 C CA . LYS A 1 182 ? -12.574 14.632 23.599 1.00 88.88 182 LYS A CA 1
ATOM 1451 C C . LYS A 1 182 ? -12.958 14.850 25.062 1.00 88.88 182 LYS A C 1
ATOM 1453 O O . LYS A 1 182 ? -12.388 15.728 25.698 1.00 88.88 182 LYS A O 1
ATOM 1458 N N . ALA A 1 183 ? -13.888 14.055 25.586 1.00 87.81 183 ALA A N 1
ATOM 1459 C CA . ALA A 1 183 ? -14.263 14.066 26.997 1.00 87.81 183 ALA A CA 1
ATOM 1460 C C . ALA A 1 183 ? -13.240 13.347 27.906 1.00 87.81 183 ALA A C 1
ATOM 1462 O O . ALA A 1 183 ? -13.424 13.300 29.118 1.00 87.81 183 ALA A O 1
ATOM 1463 N N . GLY A 1 184 ? -12.158 12.792 27.342 1.00 88.81 184 GLY A N 1
ATOM 1464 C CA . GLY A 1 184 ? -11.121 12.077 28.090 1.00 88.81 184 GLY A CA 1
ATOM 1465 C C . GLY A 1 184 ? -11.490 10.634 28.441 1.00 88.81 184 GLY A C 1
ATOM 1466 O O . GLY A 1 184 ? -10.844 10.027 29.294 1.00 88.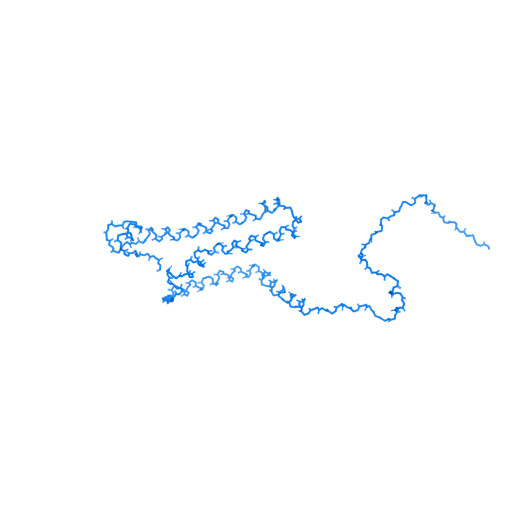81 184 GLY A O 1
ATOM 1467 N N . HIS A 1 185 ? -12.521 10.070 27.809 1.00 88.25 185 HIS A N 1
ATOM 1468 C CA . HIS A 1 185 ? -12.948 8.692 28.040 1.00 88.25 185 HIS A CA 1
ATOM 1469 C C . HIS A 1 185 ? -12.319 7.723 27.032 1.00 88.25 185 HIS A C 1
ATOM 1471 O O . HIS A 1 185 ? -11.960 8.093 25.915 1.00 88.25 185 HIS A O 1
ATOM 1477 N N . LEU A 1 186 ? -12.194 6.455 27.431 1.00 86.50 186 LEU A N 1
ATOM 1478 C CA . LEU A 1 186 ? -11.632 5.394 26.595 1.00 86.50 186 LEU A CA 1
ATOM 1479 C C . LEU A 1 186 ? -12.680 4.863 25.600 1.00 86.50 186 LEU A C 1
ATOM 1481 O O . LEU A 1 186 ? -13.823 4.607 25.983 1.00 86.50 186 LEU A O 1
ATOM 1485 N N . TRP A 1 187 ? -12.274 4.644 24.348 1.00 86.25 187 TRP A N 1
ATOM 1486 C CA . TRP A 1 187 ? -13.076 3.967 23.326 1.00 86.25 187 TRP A CA 1
ATOM 1487 C C . TRP A 1 187 ? -12.678 2.491 23.240 1.00 86.25 187 TRP A C 1
ATOM 1489 O O . TRP A 1 187 ? -11.519 2.178 22.978 1.00 86.25 187 TRP A O 1
ATOM 1499 N N . SER A 1 188 ? -13.627 1.586 23.464 1.00 82.69 188 SER A N 1
ATOM 1500 C CA . SER A 1 188 ? -13.456 0.146 23.281 1.00 82.69 188 SER A CA 1
ATOM 1501 C C . SER A 1 188 ? -13.863 -0.214 21.852 1.00 82.69 188 SER A C 1
ATOM 1503 O O . SER A 1 188 ? -15.050 -0.338 21.543 1.00 82.69 188 SER A O 1
ATOM 1505 N N . GLY A 1 189 ? -12.868 -0.289 20.969 1.00 77.69 189 GLY A N 1
ATOM 1506 C CA . GLY A 1 189 ? -13.006 -0.726 19.580 1.00 77.69 189 GLY A CA 1
ATOM 1507 C C . GLY A 1 189 ? -12.376 -2.099 19.344 1.00 77.69 189 GLY A C 1
ATOM 1508 O O . GLY A 1 189 ? -11.832 -2.710 20.261 1.00 77.69 189 GLY A O 1
ATOM 1509 N N . PHE A 1 190 ? -12.462 -2.566 18.100 1.00 66.12 190 PHE A N 1
ATOM 1510 C CA . PHE A 1 190 ? -11.685 -3.701 17.611 1.00 66.12 190 PHE A CA 1
ATOM 1511 C C . PHE A 1 190 ? -10.290 -3.185 17.217 1.00 66.12 190 PHE A C 1
ATOM 1513 O O . PHE A 1 190 ? -10.092 -2.800 16.065 1.00 66.12 190 PHE A O 1
ATOM 1520 N N . ASP A 1 191 ? -9.384 -3.092 18.192 1.00 58.72 191 ASP A N 1
ATOM 1521 C CA . ASP A 1 191 ? -7.948 -2.786 18.030 1.00 58.72 191 ASP A CA 1
ATOM 1522 C C . ASP A 1 191 ? -7.111 -3.800 18.822 1.00 58.72 191 ASP A C 1
ATOM 1524 O O . ASP A 1 191 ? -7.510 -4.120 19.971 1.00 58.72 191 ASP A O 1
#

Solvent-accessible surface area (backbone atoms only — not comparable to full-atom values): 12037 Å² total; per-residue (Å²): 141,84,84,85,81,80,87,92,78,88,82,82,82,86,74,86,74,84,82,79,76,89,63,87,85,73,76,73,85,70,66,73,82,72,85,73,81,78,79,84,73,78,75,82,79,46,71,68,56,55,52,50,53,53,52,50,51,52,52,46,57,66,70,69,49,58,63,84,59,49,52,57,50,51,53,50,50,51,51,54,53,51,54,51,55,75,74,45,83,79,74,94,42,77,80,72,37,78,83,32,68,59,36,56,56,50,58,72,35,44,64,59,59,49,47,65,53,49,51,56,50,52,53,54,46,29,47,72,75,46,74,60,42,61,65,62,40,55,70,68,51,49,53,57,54,51,52,51,51,51,53,50,52,52,54,64,46,47,55,56,49,51,34,48,70,74,33,45,43,78,53,91,91,40,88,42,59,69,59,24,48,73,74,72,42,57,70,53,49,89,124

pLDDT: mean 76.99, std 15.16, range [40.94, 95.94]

Sequence (191 aa):
MASKRKPIHTQPNASPRPNMNFRPGMNDTTARAEAKGTRPTATPTSIREVLTMMVLHVCKKIIFFDTNLKVPLYLGSLFFVSLIGDFLPYPKTYLARSDNLFNVYFVKMGWAWTLLFALPFLAMSSVTICCGDHQRLVRNHLPRLGIATGFWFVWTKFFNIIESSYGRCSVRGFDSKSSCLKAGHLWSGFD

Radius of gyration: 33.88 Å; Cα contacts (8 Å, |Δi|>4): 77; chains: 1; bounding box: 73×39×112 Å

Mean predicted aligned error: 16.49 Å

Foldseek 3Di:
DDDDDDDPDDDPDDDDDDDPCPDPDDPPPPPPPDPDDDDPDPDPQDPVNVVVVVVVVVVCCVVPDDPVVVVVVVVVVVVVVVVVPVPDDDDPDPVVDCPDPCNVCCVVCVVVVVCVVVVVVLVVCCCVVVVVPVVCSVPPPVVVNVVVVVVVVCVVVVQVCQFQQPKDWPDPDDSGPVVSVVVVTDIGGDD

Organism: Culex pipiens (NCBI:txid7175)

InterPro domains:
  IPR019388 Fat storage-inducing transmembrane protein [PF10261] (93-159)
  IPR019388 Fat storage-inducing transmembrane protein [PTHR23129] (19-191)

Secondary structure (DSSP, 8-state):
----PPP-------PPPP----S----TTSTTS---SSPPPPP---HHHHHHHHHHHHHHHHHT--HHHHHHHHHHHHHHHHHHHHHSPPP--GGG-TTSHHIIIIITTHHHHHHHHHHHHHHHHHHHHSTT-HHHHHHHTHHHHHHHHHHHHHHHHHHHHHHHHH-EESSTT--SHHHHHHTTPPEE---